Protein AF-A0A211YRN9-F1 (afdb_monomer)

Structure (mmCIF, N/CA/C/O backbone):
data_AF-A0A211YRN9-F1
#
_entry.id   AF-A0A211YRN9-F1
#
loop_
_atom_site.group_PDB
_atom_site.id
_atom_site.type_symbol
_atom_site.label_atom_id
_atom_site.label_alt_id
_atom_site.label_comp_id
_atom_site.label_asym_id
_atom_site.label_entity_id
_atom_site.label_seq_id
_atom_site.pdbx_PDB_ins_code
_atom_site.Cartn_x
_atom_site.Cartn_y
_atom_site.Cartn_z
_atom_site.occupancy
_atom_site.B_iso_or_equiv
_atom_site.auth_seq_id
_atom_site.auth_comp_id
_atom_site.auth_asym_id
_atom_site.auth_atom_id
_atom_site.pdbx_PDB_model_num
ATOM 1 N N . MET A 1 1 ? 6.567 13.790 40.986 1.00 54.06 1 MET A N 1
ATOM 2 C CA . MET A 1 1 ? 7.040 12.386 40.931 1.00 54.06 1 MET A CA 1
ATOM 3 C C . MET A 1 1 ? 5.852 11.478 40.629 1.00 54.06 1 MET A C 1
ATOM 5 O O . MET A 1 1 ? 4.803 11.654 41.242 1.00 54.06 1 MET A O 1
ATOM 9 N N . ALA A 1 2 ? 5.992 10.581 39.652 1.00 61.59 2 ALA A N 1
ATOM 10 C CA . ALA A 1 2 ? 4.915 9.731 39.137 1.00 61.59 2 ALA A CA 1
ATOM 11 C C . ALA A 1 2 ? 4.756 8.459 39.995 1.00 61.59 2 ALA A C 1
ATOM 13 O O . ALA A 1 2 ? 5.669 7.643 40.065 1.00 61.59 2 ALA A O 1
ATOM 14 N N . SER A 1 3 ? 3.623 8.309 40.680 1.00 74.62 3 SER A N 1
ATOM 15 C CA . SER A 1 3 ? 3.210 7.118 41.433 1.00 74.62 3 SER A CA 1
ATOM 16 C C . SER A 1 3 ? 1.726 6.861 41.178 1.00 74.62 3 SER A C 1
ATOM 18 O O . SER A 1 3 ? 0.986 7.773 40.815 1.00 74.62 3 SER A O 1
ATOM 20 N N . LEU A 1 4 ? 1.227 5.647 41.409 1.00 69.88 4 LEU A N 1
ATOM 21 C CA . LEU A 1 4 ? -0.212 5.370 41.250 1.00 69.88 4 LEU A CA 1
ATOM 22 C C . LEU A 1 4 ? -1.109 6.277 42.105 1.00 69.88 4 LEU A C 1
ATOM 24 O O . LEU A 1 4 ? -2.234 6.597 41.721 1.00 69.88 4 LEU A O 1
ATOM 28 N N . ARG A 1 5 ? -0.594 6.754 43.242 1.00 77.12 5 ARG A N 1
ATOM 29 C CA . ARG A 1 5 ? -1.272 7.752 44.076 1.00 77.12 5 ARG A CA 1
ATOM 30 C C . ARG A 1 5 ? -1.329 9.129 43.418 1.00 77.12 5 ARG A C 1
ATOM 32 O O . ARG A 1 5 ? -2.336 9.810 43.600 1.00 77.12 5 ARG A O 1
ATOM 39 N N . SER A 1 6 ? -0.307 9.546 42.664 1.00 75.19 6 SER A N 1
ATOM 40 C CA . SER A 1 6 ? -0.406 10.783 41.881 1.00 75.19 6 SER A CA 1
ATOM 41 C C . SER A 1 6 ? -1.312 10.634 40.661 1.00 75.19 6 SER A C 1
ATOM 43 O O . SER A 1 6 ? -2.059 11.570 40.412 1.00 75.19 6 SER A O 1
ATOM 45 N N . VAL A 1 7 ? -1.394 9.461 40.010 1.00 69.88 7 VAL A N 1
ATOM 46 C CA . VAL A 1 7 ? -2.429 9.201 38.978 1.00 69.88 7 VAL A CA 1
ATOM 47 C C . VAL A 1 7 ? -3.822 9.384 39.563 1.00 69.88 7 VAL A C 1
ATOM 49 O O . VAL A 1 7 ? -4.633 10.127 39.025 1.00 69.88 7 VAL A O 1
ATOM 52 N N . ALA A 1 8 ? -4.098 8.706 40.679 1.00 73.12 8 ALA A N 1
ATOM 53 C CA . ALA A 1 8 ? -5.400 8.757 41.330 1.00 73.12 8 ALA A CA 1
ATOM 54 C C . ALA A 1 8 ? -5.786 10.197 41.697 1.00 73.12 8 ALA A C 1
ATOM 56 O O . ALA A 1 8 ? -6.910 10.619 41.441 1.00 73.12 8 ALA A O 1
ATOM 57 N N . ARG A 1 9 ? -4.827 10.973 42.219 1.00 80.31 9 ARG A N 1
ATOM 58 C CA . ARG A 1 9 ? -5.019 12.390 42.540 1.00 80.31 9 ARG A CA 1
ATOM 59 C C . ARG A 1 9 ? -5.279 13.244 41.300 1.00 80.31 9 ARG A C 1
ATOM 61 O O . ARG A 1 9 ? -6.199 14.048 41.330 1.00 80.31 9 ARG A O 1
ATOM 68 N N . GLU A 1 10 ? -4.492 13.076 40.239 1.00 75.56 10 GLU A N 1
ATOM 69 C CA . GLU A 1 10 ? -4.635 13.840 38.990 1.00 75.56 10 GLU A CA 1
ATOM 70 C C . GLU A 1 10 ? -5.974 13.572 38.295 1.00 75.56 10 GLU A C 1
ATOM 72 O O . GLU A 1 10 ? -6.570 14.492 37.750 1.00 75.56 10 GLU A O 1
ATOM 77 N N . LEU A 1 11 ? -6.471 12.335 38.353 1.00 66.00 11 LEU A N 1
ATOM 78 C CA . LEU A 1 11 ? -7.756 11.954 37.761 1.00 66.00 11 LEU A CA 1
ATOM 79 C C . LEU A 1 11 ? -8.963 12.230 38.676 1.00 66.00 11 LEU A C 1
ATOM 81 O O . LEU A 1 11 ? -10.093 11.963 38.278 1.00 66.00 11 LEU A O 1
ATOM 85 N N . GLY A 1 12 ? -8.751 12.682 39.917 1.00 78.44 12 GLY A N 1
ATOM 86 C CA . GLY A 1 12 ? -9.829 12.831 40.903 1.00 78.44 12 GLY A CA 1
ATOM 87 C C . GLY A 1 12 ? -10.493 11.504 41.305 1.00 78.44 12 GLY A C 1
ATOM 88 O O . GLY A 1 12 ? -11.661 11.484 41.685 1.00 78.44 12 GLY A O 1
ATOM 89 N N . LEU A 1 13 ? -9.774 10.380 41.214 1.00 75.75 13 LEU A N 1
ATOM 90 C CA . LEU A 1 13 ? -10.300 9.038 41.479 1.00 75.75 13 LEU A CA 1
ATOM 91 C C . LEU A 1 13 ? -9.778 8.464 42.805 1.00 75.75 13 LEU A C 1
ATOM 93 O O . LEU A 1 13 ? -8.631 8.708 43.186 1.00 75.75 13 LEU A O 1
ATOM 97 N N . PRO A 1 14 ? -10.558 7.607 43.495 1.00 81.50 14 PRO A N 1
ATOM 98 C CA . PRO A 1 14 ? -10.043 6.846 44.625 1.00 81.50 14 PRO A CA 1
ATOM 99 C C . PRO A 1 14 ? -8.874 5.955 44.197 1.00 81.50 14 PRO A C 1
ATOM 101 O O . PRO A 1 14 ? -8.966 5.214 43.216 1.00 81.50 14 PRO A O 1
ATOM 104 N N . TYR A 1 15 ? -7.792 5.958 44.976 1.00 79.56 15 TYR A N 1
ATOM 105 C CA . TYR A 1 15 ? -6.612 5.126 44.712 1.00 79.56 15 TYR A CA 1
ATOM 106 C C . TYR A 1 15 ? -6.958 3.634 44.558 1.00 79.56 15 TYR A C 1
ATOM 108 O O . TYR A 1 15 ? -6.440 2.967 43.667 1.00 79.56 15 TYR A O 1
ATOM 116 N N . SER A 1 16 ? -7.894 3.121 45.363 1.00 78.19 16 SER A N 1
ATOM 117 C CA . SER A 1 16 ? -8.373 1.733 45.289 1.00 78.19 16 SER A CA 1
ATOM 118 C C . SER A 1 16 ? -9.091 1.392 43.977 1.00 78.19 16 SER A C 1
ATOM 120 O O . SER A 1 16 ? -9.166 0.218 43.611 1.00 78.19 16 SER A O 1
ATOM 122 N N . ARG A 1 17 ? -9.623 2.398 43.271 1.00 71.31 17 ARG A N 1
ATOM 123 C CA . ARG A 1 17 ? -10.249 2.239 41.955 1.00 71.31 17 ARG A CA 1
ATOM 124 C C . ARG A 1 17 ? -9.183 2.112 40.873 1.00 71.31 17 ARG A C 1
ATOM 126 O O . ARG A 1 17 ? -9.228 1.157 40.113 1.00 71.31 17 ARG A O 1
ATOM 133 N N . VAL A 1 18 ? -8.190 3.003 40.875 1.00 66.94 18 VAL A N 1
ATOM 134 C CA . VAL A 1 18 ? -7.029 2.943 39.965 1.00 66.94 18 VAL A CA 1
ATOM 135 C C . VAL A 1 18 ? -6.252 1.638 40.149 1.00 66.94 18 VAL A C 1
ATOM 137 O O . VAL A 1 18 ? -5.918 0.978 39.171 1.00 66.94 18 VAL A O 1
ATOM 140 N N . TYR A 1 19 ? -6.030 1.232 41.403 1.00 72.94 19 TYR A N 1
ATOM 141 C CA . TYR A 1 19 ? -5.388 -0.033 41.761 1.00 72.94 19 TYR A CA 1
ATOM 142 C C . TYR A 1 19 ? -6.097 -1.236 41.125 1.00 72.94 19 TYR A C 1
ATOM 144 O O . TYR A 1 19 ? -5.469 -1.998 40.395 1.00 72.94 19 TYR A O 1
ATOM 152 N N . ARG A 1 20 ? -7.413 -1.369 41.353 1.00 67.00 20 ARG A N 1
ATOM 153 C CA . ARG A 1 20 ? -8.204 -2.491 40.828 1.00 67.00 20 ARG A CA 1
ATOM 154 C C . ARG A 1 20 ? -8.251 -2.511 39.303 1.00 67.00 20 ARG A C 1
ATOM 156 O O . ARG A 1 20 ? -8.121 -3.584 38.729 1.00 67.00 20 ARG A O 1
ATOM 163 N N . SER A 1 21 ? -8.360 -1.349 38.650 1.00 63.38 21 SER A N 1
ATOM 164 C CA . SER A 1 21 ? -8.332 -1.269 37.182 1.00 63.38 21 SER A CA 1
ATOM 165 C C . SER A 1 21 ? -7.040 -1.847 36.599 1.00 63.38 21 SER A C 1
ATOM 167 O O . SER A 1 21 ? -7.067 -2.563 35.605 1.00 63.38 21 SER A O 1
ATOM 169 N N . ILE A 1 22 ? -5.897 -1.543 37.218 1.00 59.97 22 ILE A N 1
ATOM 170 C CA . ILE A 1 22 ? -4.581 -1.998 36.751 1.00 59.97 22 ILE A CA 1
ATOM 171 C C . ILE A 1 22 ? -4.378 -3.484 37.043 1.00 59.97 22 ILE A C 1
ATOM 173 O O . ILE A 1 22 ? -3.870 -4.208 36.190 1.00 59.97 22 ILE A O 1
ATOM 177 N N . GLU A 1 23 ? -4.785 -3.939 38.228 1.00 62.47 23 GLU A N 1
ATOM 178 C CA . GLU A 1 23 ? -4.752 -5.353 38.611 1.00 62.47 23 GLU A CA 1
ATOM 179 C C . GLU A 1 23 ? -5.568 -6.213 37.637 1.00 62.47 23 GLU A C 1
ATOM 181 O O . GLU A 1 23 ? -5.056 -7.206 37.123 1.00 62.47 23 GLU A O 1
ATOM 186 N N . GLN A 1 24 ? -6.797 -5.792 37.325 1.00 56.34 24 GLN A N 1
ATOM 187 C CA . GLN A 1 24 ? -7.704 -6.519 36.436 1.00 56.34 24 GLN A CA 1
ATOM 188 C C . GLN A 1 24 ? -7.232 -6.529 34.978 1.00 56.34 24 GLN A C 1
ATOM 190 O O . GLN A 1 24 ? -7.300 -7.569 34.331 1.00 56.34 24 GLN A O 1
ATOM 195 N N . LEU A 1 25 ? -6.739 -5.401 34.456 1.00 51.44 25 LEU A N 1
ATOM 196 C CA . LEU A 1 25 ? -6.411 -5.279 33.029 1.00 51.44 25 LEU A CA 1
ATOM 197 C C . LEU A 1 25 ? -4.991 -5.721 32.674 1.00 51.44 25 LEU A C 1
ATOM 199 O O . LEU A 1 25 ? -4.771 -6.231 31.580 1.00 51.44 25 LEU A O 1
ATOM 203 N N . LEU A 1 26 ? -4.019 -5.530 33.570 1.00 49.00 26 LEU A N 1
ATOM 204 C CA . LEU A 1 26 ? -2.627 -5.924 33.321 1.00 49.00 26 LEU A CA 1
ATOM 205 C C . LEU A 1 26 ? -2.255 -7.250 33.997 1.00 49.00 26 LEU A C 1
ATOM 207 O O . LEU A 1 26 ? -1.116 -7.696 33.865 1.00 49.00 26 LEU A O 1
ATOM 211 N N . GLY A 1 27 ? -3.169 -7.860 34.764 1.00 49.91 27 GLY A N 1
ATOM 212 C CA . GLY A 1 27 ? -2.870 -9.041 35.581 1.00 49.91 27 GLY A CA 1
ATOM 213 C C . GLY A 1 27 ? -1.758 -8.780 36.605 1.00 49.91 27 GLY A C 1
ATOM 214 O O . GLY A 1 27 ? -1.008 -9.687 36.981 1.00 49.91 27 GLY A O 1
ATOM 215 N N . ALA A 1 28 ? -1.578 -7.518 37.005 1.00 56.91 28 ALA A N 1
ATOM 216 C CA . ALA A 1 28 ? -0.467 -7.100 37.842 1.00 56.91 28 ALA A CA 1
ATOM 217 C C . ALA A 1 28 ? -0.659 -7.626 39.270 1.00 56.91 28 ALA A C 1
ATOM 219 O O . ALA A 1 28 ? -1.560 -7.205 39.984 1.00 56.91 28 ALA A O 1
ATOM 220 N N . ARG A 1 29 ? 0.219 -8.535 39.707 1.00 64.38 29 ARG A N 1
ATOM 221 C CA . ARG A 1 29 ? 0.206 -9.066 41.079 1.00 64.38 29 ARG A CA 1
ATOM 222 C C . ARG A 1 29 ? 0.456 -7.951 42.112 1.00 64.38 29 ARG A C 1
ATOM 224 O O . ARG A 1 29 ? 1.194 -7.010 41.802 1.00 64.38 29 ARG A O 1
ATOM 231 N N . PRO A 1 30 ? -0.020 -8.087 43.367 1.00 68.81 30 PRO A N 1
ATOM 232 C CA . PRO A 1 30 ? 0.148 -7.070 44.411 1.00 68.81 30 PRO A CA 1
ATOM 233 C C . PRO A 1 30 ? 1.587 -6.563 44.599 1.00 68.81 30 PRO A C 1
ATOM 235 O O . PRO A 1 30 ? 1.787 -5.374 44.833 1.00 68.81 30 PRO A O 1
ATOM 238 N N . GLY A 1 31 ? 2.597 -7.425 44.419 1.00 59.72 31 GLY A N 1
ATOM 239 C CA . GLY A 1 31 ? 4.014 -7.040 44.475 1.00 59.72 31 GLY A CA 1
ATOM 240 C C . GLY A 1 31 ? 4.465 -6.106 43.340 1.00 59.72 31 GLY A C 1
ATOM 241 O O . GLY A 1 31 ? 5.236 -5.179 43.579 1.00 59.72 31 GLY A O 1
ATOM 242 N N . HIS A 1 32 ? 3.936 -6.278 42.124 1.00 57.25 32 HIS A N 1
ATOM 243 C CA . HIS A 1 32 ? 4.199 -5.369 41.001 1.00 57.25 32 HIS A CA 1
ATOM 244 C C . HIS A 1 32 ? 3.549 -4.004 41.237 1.00 57.25 32 HIS A C 1
ATOM 246 O O . HIS A 1 32 ? 4.149 -2.967 40.961 1.00 57.25 32 HIS A O 1
ATOM 252 N N . ILE A 1 33 ? 2.347 -3.993 41.816 1.00 61.34 33 ILE A N 1
ATOM 253 C CA . ILE A 1 33 ? 1.639 -2.753 42.137 1.00 61.34 33 ILE A CA 1
ATOM 254 C C . ILE A 1 33 ? 2.289 -2.031 43.332 1.00 61.34 33 ILE A C 1
ATOM 256 O O . ILE A 1 33 ? 2.354 -0.801 43.362 1.00 61.34 33 ILE A O 1
ATOM 260 N N . ALA A 1 34 ? 2.834 -2.768 44.303 1.00 66.12 34 ALA A N 1
ATOM 261 C CA . ALA A 1 34 ? 3.635 -2.196 45.384 1.00 66.12 34 ALA A CA 1
ATOM 262 C C . ALA A 1 34 ? 4.880 -1.482 44.830 1.00 66.12 34 ALA A C 1
ATOM 264 O O . ALA A 1 34 ? 5.114 -0.325 45.175 1.00 66.12 34 ALA A O 1
ATOM 265 N N . ALA A 1 35 ? 5.600 -2.098 43.885 1.00 61.34 35 ALA A N 1
ATOM 266 C CA . ALA A 1 35 ? 6.724 -1.458 43.195 1.00 61.34 35 ALA A CA 1
ATOM 267 C C . ALA A 1 35 ? 6.304 -0.168 42.459 1.00 61.34 35 ALA A C 1
ATOM 269 O O . ALA A 1 35 ? 7.005 0.840 42.527 1.00 61.34 35 ALA A O 1
ATOM 270 N N . MET A 1 36 ? 5.111 -0.150 41.854 1.00 60.59 36 MET A N 1
ATOM 271 C CA . MET A 1 36 ? 4.520 1.018 41.182 1.00 60.59 36 MET A CA 1
ATOM 272 C C . MET A 1 36 ? 4.113 2.179 42.119 1.00 60.59 36 MET A C 1
ATOM 274 O O . MET A 1 36 ? 3.783 3.277 41.661 1.00 60.59 36 MET A O 1
ATOM 278 N N . ASN A 1 37 ? 4.128 1.975 43.439 1.00 64.81 37 ASN A N 1
ATOM 279 C CA . ASN A 1 37 ? 3.916 3.050 44.415 1.00 64.81 37 ASN A CA 1
ATOM 280 C C . ASN A 1 37 ? 5.203 3.774 44.812 1.00 64.81 37 ASN A C 1
ATOM 282 O O . ASN A 1 37 ? 5.127 4.859 45.394 1.00 64.81 37 ASN A O 1
ATOM 286 N N . HIS A 1 38 ? 6.365 3.207 44.491 1.00 60.97 38 HIS A N 1
ATOM 287 C CA . HIS A 1 38 ? 7.653 3.807 44.797 1.00 60.97 38 HIS A CA 1
ATOM 288 C C . HIS A 1 38 ? 8.156 4.614 43.601 1.00 60.97 38 HIS A C 1
ATOM 290 O O . HIS A 1 38 ? 8.290 4.107 42.490 1.00 60.97 38 HIS A O 1
ATOM 296 N N . SER A 1 39 ? 8.494 5.879 43.846 1.00 51.75 39 SER A N 1
ATOM 297 C CA . SER A 1 39 ? 8.969 6.844 42.845 1.00 51.75 39 SER A CA 1
ATOM 298 C C . SER A 1 39 ? 10.330 6.517 42.215 1.00 51.75 39 SER A C 1
ATOM 300 O O . SER A 1 39 ? 10.825 7.336 41.452 1.00 51.75 39 SER A O 1
ATOM 302 N N . TYR A 1 40 ? 10.934 5.377 42.563 1.00 49.94 40 TYR A N 1
ATOM 303 C CA . TYR A 1 40 ? 12.235 4.901 42.074 1.00 49.94 40 TYR A CA 1
ATOM 304 C C . TYR A 1 40 ? 12.120 3.647 41.187 1.00 49.94 40 TYR A C 1
ATOM 306 O O . TYR A 1 40 ? 13.125 3.127 40.708 1.00 49.94 40 TYR A O 1
ATOM 314 N N . SER A 1 41 ? 10.905 3.127 40.980 1.00 45.56 41 SER A N 1
ATOM 315 C CA . SER A 1 41 ? 10.664 1.965 40.126 1.00 45.56 41 SER A CA 1
ATOM 316 C C . SER A 1 41 ? 10.778 2.354 38.646 1.00 45.56 41 SER A C 1
ATOM 318 O O . SER A 1 41 ? 9.900 3.024 38.097 1.00 45.56 41 SER A O 1
ATOM 320 N N . SER A 1 42 ? 11.832 1.868 37.980 1.00 40.34 42 SER A N 1
ATOM 321 C CA . SER A 1 42 ? 12.105 2.014 36.534 1.00 40.34 42 SER A CA 1
ATOM 322 C C . SER A 1 42 ? 10.927 1.652 35.625 1.00 40.34 42 SER A C 1
ATOM 324 O O . SER A 1 42 ? 10.847 2.155 34.508 1.00 40.34 42 SER A O 1
ATOM 326 N N . VAL A 1 43 ? 9.969 0.862 36.122 1.00 40.28 43 VAL A N 1
ATOM 327 C CA . VAL A 1 43 ? 8.737 0.473 35.419 1.00 40.28 43 VAL A CA 1
ATOM 328 C C . VAL A 1 43 ? 7.839 1.676 35.078 1.00 40.28 43 VAL A C 1
ATOM 330 O O . VAL A 1 43 ? 7.134 1.632 34.078 1.00 40.28 43 VAL A O 1
ATOM 333 N N . ILE A 1 44 ? 7.871 2.767 35.857 1.00 40.22 44 ILE A N 1
ATOM 334 C CA . ILE A 1 44 ? 7.009 3.957 35.651 1.00 40.22 44 ILE A CA 1
ATOM 335 C C . ILE A 1 44 ? 7.755 5.109 34.957 1.00 40.22 44 ILE A C 1
ATOM 337 O O . ILE A 1 44 ? 7.143 6.072 34.500 1.00 40.22 44 ILE A O 1
ATOM 341 N N . HIS A 1 45 ? 9.079 5.022 34.822 1.00 37.78 45 HIS A N 1
ATOM 342 C CA . HIS A 1 45 ? 9.900 6.147 34.363 1.00 37.78 45 HIS A CA 1
ATOM 343 C C . HIS A 1 45 ? 9.903 6.378 32.843 1.00 37.78 45 HIS A C 1
ATOM 345 O O . HIS A 1 45 ? 10.508 7.341 32.376 1.00 37.78 45 HIS A O 1
ATOM 351 N N . GLY A 1 46 ? 9.174 5.572 32.067 1.00 43.44 46 GLY A N 1
ATOM 352 C CA . GLY A 1 46 ? 8.815 5.916 30.693 1.00 43.44 46 GLY A CA 1
ATOM 353 C C . GLY A 1 46 ? 7.466 6.631 30.668 1.00 43.44 46 GLY A C 1
ATOM 354 O O . GLY A 1 46 ? 6.468 6.034 31.067 1.00 43.44 46 GLY A O 1
ATOM 355 N N . GLY A 1 47 ? 7.403 7.866 30.151 1.00 49.84 47 GLY A N 1
ATOM 356 C CA . GLY A 1 47 ? 6.150 8.636 30.020 1.00 49.84 47 GLY A CA 1
ATOM 357 C C . GLY A 1 47 ? 4.991 7.859 29.369 1.00 49.84 47 GLY A C 1
ATOM 358 O O . GLY A 1 47 ? 3.827 8.117 29.659 1.00 49.84 47 GLY A O 1
ATOM 359 N N . TYR A 1 48 ? 5.302 6.825 28.584 1.00 45.03 48 TYR A N 1
ATOM 360 C CA . TYR A 1 48 ? 4.329 5.928 27.963 1.00 45.03 48 TYR A CA 1
ATOM 361 C C . TYR A 1 48 ? 3.530 5.069 28.954 1.00 45.03 48 TYR A C 1
ATOM 363 O O . TYR A 1 48 ? 2.311 4.961 28.828 1.00 45.03 48 TYR A O 1
ATOM 371 N N . VAL A 1 49 ? 4.183 4.488 29.970 1.00 50.66 49 VAL A N 1
ATOM 372 C CA . VAL A 1 49 ? 3.512 3.651 30.988 1.00 50.66 49 VAL A CA 1
ATOM 373 C C . VAL A 1 49 ? 2.557 4.504 31.824 1.00 50.66 49 VAL A C 1
ATOM 375 O O . VAL A 1 49 ? 1.460 4.070 32.170 1.00 50.66 49 VAL A O 1
ATOM 378 N N . TRP A 1 50 ? 2.942 5.755 32.076 1.00 60.00 50 TRP A N 1
ATOM 379 C CA . TRP A 1 50 ? 2.138 6.732 32.800 1.00 60.00 50 TRP A CA 1
ATOM 380 C C . TRP A 1 50 ? 0.822 7.074 32.088 1.00 60.00 50 TRP A C 1
ATOM 382 O O . TRP A 1 50 ? -0.244 7.036 32.705 1.00 60.00 50 TRP A O 1
ATOM 392 N N . ALA A 1 51 ? 0.876 7.350 30.784 1.00 55.28 51 ALA A N 1
ATOM 393 C CA . ALA A 1 51 ? -0.311 7.631 29.979 1.00 55.28 51 ALA A CA 1
ATOM 394 C C . ALA A 1 51 ? -1.244 6.417 29.847 1.00 55.28 51 ALA A C 1
ATOM 396 O O . ALA A 1 51 ? -2.464 6.565 29.917 1.00 55.28 51 ALA A O 1
ATOM 397 N N . ILE A 1 52 ? -0.678 5.210 29.726 1.00 54.75 52 ILE A N 1
ATOM 398 C CA . ILE A 1 52 ? -1.449 3.958 29.677 1.00 54.75 52 ILE A CA 1
ATOM 399 C C . ILE A 1 52 ? -2.237 3.751 30.968 1.00 54.75 52 ILE A C 1
ATOM 401 O O . ILE A 1 52 ? -3.443 3.509 30.930 1.00 54.75 52 ILE A O 1
ATOM 405 N N . ILE A 1 53 ? -1.579 3.919 32.115 1.00 61.91 53 ILE A N 1
ATOM 406 C CA . ILE A 1 53 ? -2.221 3.792 33.424 1.00 61.91 53 ILE A CA 1
ATOM 407 C C . ILE A 1 53 ? -3.351 4.822 33.594 1.00 61.91 53 ILE A C 1
ATOM 409 O O . ILE A 1 53 ? -4.431 4.476 34.080 1.00 61.91 53 ILE A O 1
ATOM 413 N N . LYS A 1 54 ? -3.132 6.075 33.174 1.00 63.28 54 LYS A N 1
ATOM 414 C CA . LYS A 1 54 ? -4.158 7.125 33.233 1.00 63.28 54 LYS A CA 1
ATOM 415 C C . LYS A 1 54 ? -5.386 6.791 32.394 1.00 63.28 54 LYS A C 1
ATOM 417 O O . LYS A 1 54 ? -6.504 6.913 32.888 1.00 63.28 54 LYS A O 1
ATOM 422 N N . ALA A 1 55 ? -5.186 6.342 31.158 1.00 58.50 55 ALA A N 1
ATOM 423 C CA . ALA A 1 55 ? -6.291 5.992 30.274 1.00 58.50 55 ALA A CA 1
ATOM 424 C C . ALA A 1 55 ? -7.085 4.787 30.783 1.00 58.50 55 ALA A C 1
ATOM 426 O O . ALA A 1 55 ? -8.311 4.837 30.802 1.00 58.50 55 ALA A O 1
ATOM 427 N N . ILE A 1 56 ? -6.405 3.751 31.284 1.00 60.19 56 ILE A N 1
ATOM 428 C CA . ILE A 1 56 ? -7.054 2.600 31.927 1.00 60.19 56 ILE A CA 1
ATOM 429 C C . ILE A 1 56 ? -7.947 3.053 33.093 1.00 60.19 56 ILE A C 1
ATOM 431 O O . ILE A 1 56 ? -9.104 2.642 33.207 1.00 60.19 56 ILE A O 1
ATOM 435 N N . ALA A 1 57 ? -7.430 3.929 33.955 1.00 63.06 57 ALA A N 1
ATOM 436 C CA . ALA A 1 57 ? -8.174 4.435 35.101 1.00 63.06 57 ALA A CA 1
ATOM 437 C C . ALA A 1 57 ? -9.373 5.314 34.697 1.00 63.06 57 ALA A C 1
ATOM 439 O O . ALA A 1 57 ? -10.441 5.180 35.295 1.00 63.06 57 ALA A O 1
ATOM 440 N N . ALA A 1 58 ? -9.218 6.171 33.684 1.00 62.28 58 ALA A N 1
ATOM 441 C CA . ALA A 1 58 ? -10.285 7.031 33.167 1.00 62.28 58 ALA A CA 1
ATOM 442 C C . ALA A 1 58 ? -11.402 6.243 32.457 1.00 62.28 58 ALA A C 1
ATOM 444 O O . ALA A 1 58 ? -12.577 6.556 32.624 1.00 62.28 58 ALA A O 1
ATOM 445 N N . LEU A 1 59 ? -11.064 5.192 31.708 1.00 56.59 59 LEU A N 1
ATOM 446 C CA . LEU A 1 59 ? -12.052 4.350 31.024 1.00 56.59 59 LEU A CA 1
ATOM 447 C C . LEU A 1 59 ? -12.881 3.538 32.021 1.00 56.59 59 LEU A C 1
ATOM 449 O O . LEU A 1 59 ? -14.111 3.612 32.025 1.00 56.59 59 LEU A O 1
ATOM 453 N N . HIS A 1 60 ? -12.217 2.862 32.959 1.00 58.16 60 HIS A N 1
ATOM 454 C CA . HIS A 1 60 ? -12.911 2.096 33.992 1.00 58.16 60 HIS A CA 1
ATOM 455 C C . HIS A 1 60 ? -13.733 2.997 34.933 1.00 58.16 60 HIS A C 1
ATOM 457 O O . HIS A 1 60 ? -14.748 2.571 35.491 1.00 58.16 60 HIS A O 1
ATOM 463 N N . SER A 1 61 ? -13.352 4.273 35.106 1.00 60.78 61 SER A N 1
ATOM 464 C CA . SER A 1 61 ? -14.141 5.202 35.922 1.00 60.78 61 SER A CA 1
ATOM 465 C C . SER A 1 61 ? -15.528 5.498 35.334 1.00 60.78 61 SER A C 1
ATOM 467 O O . SER A 1 61 ? -16.471 5.771 36.084 1.00 60.78 61 SER A O 1
ATOM 469 N N . ARG A 1 62 ? -15.658 5.353 34.013 1.00 59.88 62 ARG A N 1
ATOM 470 C CA . ARG A 1 62 ? -16.887 5.530 33.235 1.00 59.88 62 ARG A CA 1
ATOM 471 C C . ARG A 1 62 ? -17.543 4.205 32.829 1.00 59.88 62 ARG A C 1
ATOM 473 O O . ARG A 1 62 ? -18.436 4.211 31.993 1.00 59.88 62 ARG A O 1
ATOM 480 N N . ASN A 1 63 ? -17.125 3.090 33.439 1.00 57.81 63 ASN A N 1
ATOM 481 C CA . ASN A 1 63 ? -17.606 1.741 33.124 1.00 57.81 63 ASN A CA 1
ATOM 482 C C . ASN A 1 63 ? -17.392 1.354 31.644 1.00 57.81 63 ASN A C 1
ATOM 484 O O . ASN A 1 63 ? -18.193 0.627 31.063 1.00 57.81 63 ASN A O 1
ATOM 488 N N . LEU A 1 64 ? -16.324 1.880 31.034 1.00 43.22 64 LEU A N 1
ATOM 489 C CA . LEU A 1 64 ? -15.905 1.564 29.673 1.00 43.22 64 LEU A CA 1
ATOM 490 C C . LEU A 1 64 ? -14.795 0.508 29.742 1.00 43.22 64 LEU A C 1
ATOM 492 O O . LEU A 1 64 ? -13.777 0.716 30.408 1.00 43.22 64 LEU A O 1
ATOM 496 N N . GLU A 1 65 ? -14.998 -0.631 29.083 1.00 37.22 65 GLU A N 1
ATOM 497 C CA . GLU A 1 65 ? -14.023 -1.724 29.057 1.00 37.22 65 GLU A CA 1
ATOM 498 C C . GLU A 1 65 ? -12.837 -1.387 28.138 1.00 37.22 65 GLU A C 1
ATOM 500 O O . GLU A 1 65 ? -12.999 -0.876 27.029 1.00 37.22 65 GLU A O 1
ATOM 505 N N . TYR A 1 66 ? -11.619 -1.670 28.613 1.00 35.44 66 TYR A N 1
ATOM 506 C CA . TYR A 1 66 ? -10.388 -1.500 27.844 1.00 35.44 66 TYR A CA 1
ATOM 507 C C . TYR A 1 66 ? -10.079 -2.788 27.086 1.00 35.44 66 TYR A C 1
ATOM 509 O O . TYR A 1 66 ? -9.324 -3.639 27.553 1.00 35.44 66 TYR A O 1
ATOM 517 N N . TYR A 1 67 ? -10.646 -2.920 25.894 1.00 31.97 67 TYR A N 1
ATOM 518 C CA . TYR A 1 67 ? -10.069 -3.788 24.877 1.00 31.97 67 TYR A CA 1
ATOM 519 C C . TYR A 1 67 ? -8.976 -2.985 24.187 1.00 31.97 67 TYR A C 1
ATOM 521 O O . TYR A 1 67 ? -9.138 -1.793 23.932 1.00 31.97 67 TYR A O 1
ATOM 529 N N . THR A 1 68 ? -7.829 -3.597 23.922 1.00 27.48 68 THR A N 1
ATOM 530 C CA . THR A 1 68 ? -6.772 -2.999 23.107 1.00 27.48 68 THR A CA 1
ATOM 531 C C . THR A 1 68 ? -7.298 -2.754 21.697 1.00 27.48 68 THR A C 1
ATOM 533 O O . THR A 1 68 ? -7.055 -3.566 20.820 1.00 27.48 68 THR A O 1
ATOM 536 N N . LEU A 1 69 ? -8.029 -1.653 21.498 1.00 29.22 69 LEU A N 1
ATOM 537 C CA . LEU A 1 69 ? -8.448 -1.039 20.240 1.00 29.22 69 LEU A CA 1
ATOM 538 C C . LEU A 1 69 ? -9.083 0.343 20.555 1.00 29.22 69 LEU A C 1
ATOM 540 O O . LEU A 1 69 ? -9.924 0.445 21.443 1.00 29.22 69 LEU A O 1
ATOM 544 N N . PRO A 1 70 ? -8.651 1.433 19.894 1.00 29.44 70 PRO A N 1
ATOM 545 C CA . PRO A 1 70 ? -9.007 2.810 20.254 1.00 29.44 70 PRO A CA 1
ATOM 546 C C . PRO A 1 70 ? -10.504 3.141 20.032 1.00 29.44 70 PRO A C 1
ATOM 548 O O . PRO A 1 70 ? -11.003 2.900 18.932 1.00 29.44 70 PRO A O 1
ATOM 551 N N . PRO A 1 71 ? -11.207 3.769 21.004 1.00 28.58 71 PRO A N 1
ATOM 552 C CA . PRO A 1 71 ? -12.622 4.140 20.895 1.00 28.58 71 PRO A CA 1
ATOM 553 C C . PRO A 1 71 ? -12.863 5.576 20.382 1.00 28.58 71 PRO A C 1
ATOM 555 O O . PRO A 1 71 ? -13.448 6.381 21.089 1.00 28.58 71 PRO A O 1
ATOM 558 N N . VAL A 1 72 ? -12.419 5.927 19.166 1.00 31.23 72 VAL A N 1
ATOM 559 C CA . VAL A 1 72 ? -12.854 7.120 18.374 1.00 31.23 72 VAL A CA 1
ATOM 560 C C . VAL A 1 72 ? -12.580 6.775 16.886 1.00 31.23 72 VAL A C 1
ATOM 562 O O . VAL A 1 72 ? -11.655 5.998 16.654 1.00 31.23 72 VAL A O 1
ATOM 565 N N . PRO A 1 73 ? -13.358 7.201 15.861 1.00 34.97 73 PRO A N 1
ATOM 566 C CA . PRO A 1 73 ? -13.584 6.383 14.670 1.00 34.97 73 PRO A CA 1
ATOM 567 C C . PRO A 1 73 ? -12.357 6.320 13.768 1.00 34.97 73 PRO A C 1
ATOM 569 O O . PRO A 1 73 ? -11.868 7.340 13.284 1.00 34.97 73 PRO A O 1
ATOM 572 N N . LEU A 1 74 ? -11.878 5.096 13.535 1.00 39.50 74 LEU A N 1
ATOM 573 C CA . LEU A 1 74 ? -10.836 4.754 12.570 1.00 39.50 74 LEU A CA 1
ATOM 574 C C . LEU A 1 74 ? -11.302 5.162 11.167 1.00 39.50 74 LEU A C 1
ATOM 576 O O . LEU A 1 74 ? -11.987 4.430 10.465 1.00 39.50 74 LEU A O 1
ATOM 580 N N . TRP A 1 75 ? -11.023 6.416 10.838 1.00 44.72 75 TRP A N 1
ATOM 581 C CA . TRP A 1 75 ? -10.119 6.815 9.779 1.00 44.72 75 TRP A CA 1
ATOM 582 C C . TRP A 1 75 ? -10.164 6.004 8.484 1.00 44.72 75 TRP A C 1
ATOM 584 O O . TRP A 1 75 ? -9.984 4.788 8.505 1.00 44.72 75 TRP A O 1
ATOM 594 N N . PRO A 1 76 ? -10.369 6.664 7.331 1.00 57.22 76 PRO A N 1
ATOM 595 C CA . PRO A 1 76 ? -11.109 6.036 6.260 1.00 57.22 76 PRO A CA 1
ATOM 596 C C . PRO A 1 76 ? -10.379 4.833 5.669 1.00 57.22 76 PRO A C 1
ATOM 598 O O . PRO A 1 76 ? -11.067 3.953 5.186 1.00 57.22 76 PRO A O 1
ATOM 601 N N . TRP A 1 77 ? -9.045 4.741 5.688 1.00 61.50 77 TRP A N 1
ATOM 602 C CA . TRP A 1 77 ? -8.316 3.706 4.944 1.00 61.50 77 TRP A CA 1
ATOM 603 C C . TRP A 1 77 ? -7.446 2.822 5.846 1.00 61.50 77 TRP A C 1
ATOM 605 O O . TRP A 1 77 ? -6.566 3.316 6.552 1.00 61.50 77 TRP A O 1
ATOM 615 N N . LEU A 1 78 ? -7.659 1.507 5.790 1.00 69.12 78 LEU A N 1
ATOM 616 C CA . LEU A 1 78 ? -6.830 0.504 6.464 1.00 69.12 78 LEU A CA 1
ATOM 617 C C . LEU A 1 78 ? -5.883 -0.162 5.463 1.00 69.12 78 LEU A C 1
ATOM 619 O O . LEU A 1 78 ? -6.258 -0.387 4.321 1.00 69.12 78 LEU A O 1
ATOM 623 N N . LEU A 1 79 ? -4.679 -0.525 5.900 1.00 73.88 79 LEU A N 1
ATOM 624 C CA . LEU A 1 79 ? -3.818 -1.465 5.180 1.00 73.88 79 LEU A CA 1
ATOM 625 C C . LEU A 1 79 ? -3.850 -2.797 5.926 1.00 73.88 79 LEU A C 1
ATOM 627 O O . LEU A 1 79 ? -3.631 -2.814 7.138 1.00 73.88 79 LEU A O 1
ATOM 631 N N . THR A 1 80 ? -4.063 -3.899 5.224 1.00 78.50 80 THR A N 1
ATOM 632 C CA . THR A 1 80 ? -3.929 -5.246 5.782 1.00 78.50 80 THR A CA 1
ATOM 633 C C . THR A 1 80 ? -2.982 -6.069 4.929 1.00 78.50 80 THR A C 1
ATOM 635 O O . THR A 1 80 ? -2.968 -5.926 3.715 1.00 78.50 80 THR A O 1
ATOM 638 N N . HIS A 1 81 ? -2.203 -6.940 5.555 1.00 83.81 81 HIS A N 1
ATOM 639 C CA . HIS A 1 81 ? -1.365 -7.904 4.848 1.00 83.81 81 HIS A CA 1
ATOM 640 C C . HIS A 1 81 ? -2.187 -9.152 4.494 1.00 83.81 81 HIS A C 1
ATOM 642 O O . HIS A 1 81 ? -3.070 -9.520 5.276 1.00 83.81 81 HIS A O 1
ATOM 648 N N . ILE A 1 82 ? -1.879 -9.849 3.393 1.00 86.00 82 ILE A N 1
ATOM 649 C CA . ILE A 1 82 ? -2.595 -11.084 2.997 1.00 86.00 82 ILE A CA 1
ATOM 650 C C . ILE A 1 82 ? -2.591 -12.167 4.087 1.00 86.00 82 ILE A C 1
ATOM 652 O O . ILE A 1 82 ? -3.592 -12.837 4.299 1.00 86.00 82 ILE A O 1
ATOM 656 N N . ARG A 1 83 ? -1.521 -12.259 4.888 1.00 82.62 83 ARG A N 1
ATOM 657 C CA . ARG A 1 83 ? -1.430 -13.188 6.039 1.00 82.62 83 ARG A CA 1
ATOM 658 C C . ARG A 1 83 ? -2.137 -12.704 7.317 1.00 82.62 83 ARG A C 1
ATOM 660 O O . ARG A 1 83 ? -2.079 -13.377 8.339 1.00 82.62 83 ARG A O 1
ATOM 667 N N . ALA A 1 84 ? -2.738 -11.514 7.310 1.00 80.75 84 ALA A N 1
ATOM 668 C CA . ALA A 1 84 ? -3.270 -10.856 8.507 1.00 80.75 84 ALA A CA 1
ATOM 669 C C . ALA A 1 84 ? -4.776 -10.553 8.425 1.00 80.75 84 ALA A C 1
ATOM 671 O O . ALA A 1 84 ? -5.288 -9.761 9.220 1.00 80.75 84 ALA A O 1
ATOM 672 N N . VAL A 1 85 ? -5.505 -11.180 7.497 1.00 82.56 85 VAL A N 1
ATOM 673 C CA . VAL A 1 85 ? -6.941 -10.919 7.301 1.00 82.56 85 VAL A CA 1
ATOM 674 C C . VAL A 1 85 ? -7.775 -11.291 8.539 1.00 82.56 85 VAL A C 1
ATOM 676 O O . VAL A 1 85 ? -8.716 -10.574 8.869 1.00 8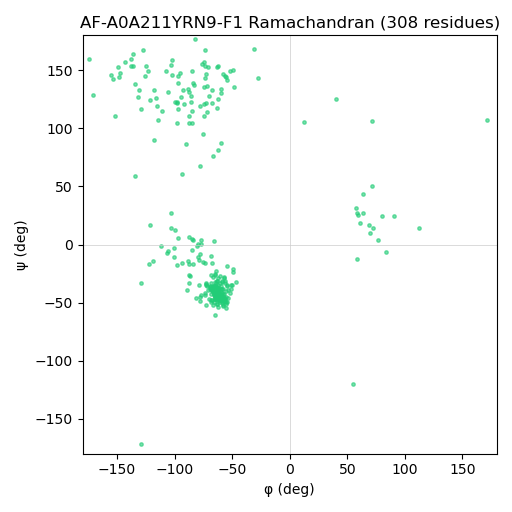2.56 85 VAL A O 1
ATOM 679 N N . ASP A 1 86 ? -7.376 -12.306 9.315 1.00 78.12 86 ASP A N 1
ATOM 680 C CA . ASP A 1 86 ? -7.999 -12.613 10.618 1.00 78.12 86 ASP A CA 1
ATOM 681 C C . ASP A 1 86 ? -7.903 -11.450 11.612 1.00 78.12 86 ASP A C 1
ATOM 683 O O . ASP A 1 86 ? -8.833 -11.168 12.370 1.00 78.12 86 ASP A O 1
ATOM 687 N N . ALA A 1 87 ? -6.749 -10.779 11.643 1.00 73.00 87 ALA A N 1
ATOM 688 C CA . ALA A 1 87 ? -6.538 -9.643 12.527 1.00 73.00 87 ALA A CA 1
ATOM 689 C C . ALA A 1 87 ? -7.378 -8.441 12.079 1.00 73.00 87 ALA A C 1
ATOM 691 O O . ALA A 1 87 ? -7.919 -7.734 12.930 1.00 73.00 87 ALA A O 1
ATOM 692 N N . LEU A 1 88 ? -7.534 -8.247 10.763 1.00 77.75 88 LEU A N 1
ATOM 693 C CA . LEU A 1 88 ? -8.465 -7.266 10.211 1.00 77.75 88 LEU A CA 1
ATOM 694 C C . LEU A 1 88 ? -9.908 -7.569 10.633 1.00 77.75 88 LEU A C 1
ATOM 696 O O . LEU A 1 88 ? -10.596 -6.658 11.072 1.00 77.75 88 LEU A O 1
ATOM 700 N N . GLU A 1 89 ? -10.374 -8.814 10.538 1.00 81.44 89 GLU A N 1
ATOM 701 C CA . GLU A 1 89 ? -11.745 -9.177 10.927 1.00 81.44 89 GLU A CA 1
ATOM 702 C C . GLU A 1 89 ? -12.023 -8.875 12.406 1.00 81.44 89 GLU A C 1
ATOM 704 O O . GLU A 1 89 ? -13.036 -8.250 12.727 1.00 81.44 89 GLU A O 1
ATOM 709 N N . ARG A 1 90 ? -11.084 -9.216 13.301 1.00 72.88 90 ARG A N 1
ATOM 710 C CA . ARG A 1 90 ? -11.178 -8.852 14.726 1.00 72.88 90 ARG A CA 1
ATOM 711 C C . ARG A 1 90 ? -11.224 -7.337 14.932 1.00 72.88 90 ARG A C 1
ATOM 713 O O . ARG A 1 90 ? -12.072 -6.852 15.673 1.00 72.88 90 ARG A O 1
ATOM 720 N N . LEU A 1 91 ? -10.366 -6.588 14.236 1.00 70.62 91 LEU A N 1
ATOM 721 C CA . LEU A 1 91 ? -10.369 -5.121 14.255 1.00 70.62 91 LEU A CA 1
ATOM 722 C C . LEU A 1 91 ? -11.723 -4.557 13.794 1.00 70.62 91 LEU A C 1
ATOM 724 O O . LEU A 1 91 ? -12.287 -3.697 14.462 1.00 70.62 91 LEU A O 1
ATOM 728 N N . LEU A 1 92 ? -12.257 -5.040 12.672 1.00 72.50 92 LEU A N 1
ATOM 729 C CA . LEU A 1 92 ? -13.537 -4.592 12.118 1.00 72.50 92 LEU A CA 1
ATOM 730 C C . LEU A 1 92 ? -14.707 -4.880 13.062 1.00 72.50 92 LEU A C 1
ATOM 732 O O . LEU A 1 92 ? -15.652 -4.091 13.119 1.00 72.50 92 LEU A O 1
ATOM 736 N N . HIS A 1 93 ? -14.654 -5.995 13.792 1.00 72.88 93 HIS A N 1
ATOM 737 C CA . HIS A 1 93 ? -15.636 -6.313 14.820 1.00 72.88 93 HIS A CA 1
ATOM 738 C C . HIS A 1 93 ? -15.611 -5.274 15.943 1.00 72.88 93 H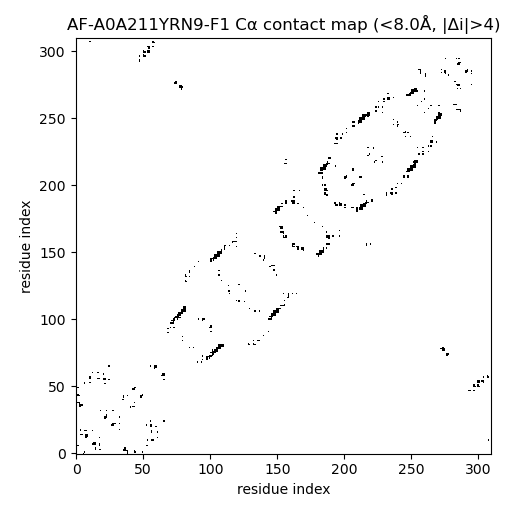IS A C 1
ATOM 740 O O . HIS A 1 93 ? -16.627 -4.623 16.178 1.00 72.88 93 HIS A O 1
ATOM 746 N N . SER A 1 94 ? -14.443 -5.015 16.534 1.00 63.56 94 SER A N 1
ATOM 747 C CA . SER A 1 94 ? -14.310 -4.002 17.589 1.00 63.56 94 SER A CA 1
ATOM 748 C C . SER A 1 94 ? -14.662 -2.596 17.099 1.00 63.56 94 SER A C 1
ATOM 750 O O . SER A 1 94 ? -15.308 -1.832 17.807 1.00 63.56 94 SER A O 1
ATOM 752 N N . MET A 1 95 ? -14.300 -2.242 15.860 1.00 65.69 95 MET A N 1
ATOM 753 C CA . MET A 1 95 ? -14.719 -0.975 15.251 1.00 65.69 95 MET A CA 1
ATOM 754 C C . MET A 1 95 ? -16.238 -0.841 15.214 1.00 65.69 95 MET A C 1
ATOM 756 O O . MET A 1 95 ? -16.768 0.212 15.559 1.00 65.69 95 MET A O 1
ATOM 760 N N . ARG A 1 96 ? -16.936 -1.906 14.814 1.00 67.75 96 ARG A N 1
ATOM 761 C CA . ARG A 1 96 ? -18.395 -1.920 14.731 1.00 67.75 96 ARG A CA 1
ATOM 762 C C . ARG A 1 96 ? -19.044 -1.759 16.104 1.00 67.75 96 ARG A C 1
ATOM 764 O O . ARG A 1 96 ? -20.015 -1.016 16.205 1.00 67.75 96 ARG A O 1
ATOM 771 N N . GLU A 1 97 ? -18.521 -2.419 17.135 1.00 61.72 97 GLU A N 1
ATOM 772 C CA . GLU A 1 97 ? -18.994 -2.263 18.523 1.00 61.72 97 GLU A CA 1
ATOM 773 C C . GLU A 1 97 ? -18.873 -0.812 19.006 1.00 61.72 97 GLU A C 1
ATOM 775 O O . GLU A 1 97 ? -19.717 -0.322 19.751 1.00 61.72 97 GLU A O 1
ATOM 780 N N . LEU A 1 98 ? -17.871 -0.094 18.499 1.00 54.34 98 LEU A N 1
ATOM 781 C CA . LEU A 1 98 ? -17.625 1.323 18.764 1.00 54.34 98 LEU A CA 1
ATOM 782 C C . LEU A 1 98 ? -18.383 2.274 17.816 1.00 54.34 98 LEU A C 1
ATOM 784 O O . LEU A 1 98 ? -18.135 3.480 17.828 1.00 54.34 98 LEU A O 1
ATOM 788 N N . GLY A 1 99 ? -19.273 1.763 16.958 1.00 58.81 99 GLY A N 1
ATOM 789 C CA . GLY A 1 99 ? -20.009 2.567 15.973 1.00 58.81 99 GLY A CA 1
ATOM 790 C C . GLY A 1 99 ? -19.139 3.138 14.843 1.00 58.81 99 GLY A C 1
ATOM 791 O O . GLY A 1 99 ? -19.555 4.063 14.145 1.00 58.81 99 GLY A O 1
ATOM 792 N N . ALA A 1 100 ? -17.933 2.605 14.647 1.00 61.69 100 ALA A N 1
ATOM 793 C CA . ALA A 1 100 ? -16.989 3.018 13.618 1.00 61.69 100 ALA A CA 1
ATOM 794 C C . ALA A 1 100 ? -16.955 2.032 12.438 1.00 61.69 100 ALA A C 1
ATOM 796 O O . ALA A 1 100 ? -17.228 0.839 12.569 1.00 61.69 100 ALA A O 1
ATOM 797 N N . ARG A 1 101 ? -16.561 2.532 11.262 1.00 66.31 101 ARG A N 1
ATOM 798 C CA . ARG A 1 101 ? -16.296 1.717 10.067 1.00 66.31 101 ARG A CA 1
ATOM 799 C C . ARG A 1 101 ? -15.198 2.355 9.214 1.00 66.31 101 ARG A C 1
ATOM 801 O O . ARG A 1 101 ? -15.176 3.585 9.122 1.00 66.31 101 ARG A O 1
ATOM 808 N N . PRO A 1 102 ? -14.328 1.564 8.561 1.00 67.81 102 PRO A N 1
ATOM 809 C CA . PRO A 1 102 ? -13.419 2.122 7.576 1.00 67.81 102 PRO A CA 1
ATOM 810 C C . PRO A 1 102 ? -14.197 2.477 6.301 1.00 67.81 102 PRO A C 1
ATOM 812 O O . PRO A 1 102 ? -15.221 1.876 5.985 1.00 67.81 102 PRO A O 1
ATOM 815 N N . SER A 1 103 ? -13.705 3.445 5.539 1.00 69.06 103 SER A N 1
ATOM 816 C CA . SER A 1 103 ? -14.204 3.756 4.192 1.00 69.06 103 SER A CA 1
ATOM 817 C C . SER A 1 103 ? -13.531 2.906 3.109 1.00 69.06 103 SER A C 1
ATOM 819 O O . SER A 1 103 ? -14.125 2.666 2.057 1.00 69.06 103 SER A O 1
ATOM 821 N N . SER A 1 104 ? -12.296 2.459 3.343 1.00 78.94 104 SER A N 1
ATOM 822 C CA . SER A 1 104 ? -11.509 1.641 2.434 1.00 78.94 104 SER A CA 1
ATOM 823 C C . SER A 1 104 ? -10.543 0.702 3.157 1.00 78.94 104 SER A C 1
ATOM 825 O O . SER A 1 104 ? -10.054 1.016 4.242 1.00 78.94 104 SER A O 1
ATOM 827 N N . VAL A 1 105 ? -10.214 -0.424 2.532 1.00 80.75 105 VAL A N 1
ATOM 828 C CA . VAL A 1 105 ? -9.146 -1.330 2.966 1.00 80.75 105 VAL A CA 1
ATOM 829 C C . VAL A 1 105 ? -8.259 -1.698 1.777 1.00 80.75 105 VAL A C 1
ATOM 831 O O . VAL A 1 105 ? -8.739 -2.163 0.750 1.00 80.75 105 VAL A O 1
ATOM 834 N N . ILE A 1 106 ? -6.953 -1.513 1.917 1.00 85.44 106 ILE A N 1
ATOM 835 C CA . ILE A 1 106 ? -5.936 -1.905 0.945 1.00 85.44 106 ILE A CA 1
ATOM 836 C C . ILE A 1 106 ? -5.323 -3.228 1.414 1.00 85.44 106 ILE A C 1
ATOM 838 O O . ILE A 1 106 ? -4.796 -3.314 2.525 1.00 85.44 106 ILE A O 1
ATOM 842 N N . LEU A 1 107 ? -5.393 -4.252 0.571 1.00 89.12 107 LEU A N 1
ATOM 843 C CA . LEU A 1 107 ? -4.749 -5.544 0.763 1.00 89.12 107 LEU A CA 1
ATOM 844 C C . LEU A 1 107 ? -3.325 -5.491 0.197 1.00 89.12 107 LEU A C 1
ATOM 846 O O . LEU A 1 107 ? -3.132 -5.501 -1.016 1.00 89.12 107 LEU A O 1
ATOM 850 N N . ASP A 1 108 ? -2.344 -5.404 1.087 1.00 88.38 108 ASP A N 1
ATOM 851 C CA . ASP A 1 108 ? -0.920 -5.518 0.789 1.00 88.38 108 ASP A CA 1
ATOM 852 C C . ASP A 1 108 ? -0.549 -6.990 0.598 1.00 88.38 108 ASP A C 1
ATOM 854 O O . ASP A 1 108 ? -0.698 -7.814 1.508 1.00 88.38 108 ASP A O 1
ATOM 858 N N . VAL A 1 109 ? -0.056 -7.305 -0.595 1.00 88.75 109 VAL A N 1
ATOM 859 C CA . VAL A 1 109 ? 0.350 -8.657 -0.986 1.00 88.75 109 VAL A CA 1
ATOM 860 C C . VAL A 1 109 ? 1.659 -9.091 -0.335 1.00 88.75 109 VAL A C 1
ATOM 862 O O . VAL A 1 109 ? 1.957 -10.282 -0.304 1.00 88.75 109 VAL A O 1
ATOM 865 N N . GLY A 1 110 ? 2.432 -8.149 0.218 1.00 83.94 110 GLY A N 1
ATOM 866 C CA . GLY A 1 110 ? 3.599 -8.487 1.017 1.00 83.94 110 GLY A CA 1
ATOM 867 C C . GLY A 1 110 ? 4.683 -9.213 0.238 1.00 83.94 110 GLY A C 1
ATOM 868 O O . GLY A 1 110 ? 5.249 -10.177 0.741 1.00 83.94 110 GLY A O 1
ATOM 869 N N . ILE A 1 111 ? 4.990 -8.763 -0.981 1.00 83.56 111 ILE A N 1
ATOM 870 C CA . ILE A 1 111 ? 5.929 -9.429 -1.901 1.00 83.56 111 ILE A CA 1
ATOM 871 C C . ILE A 1 111 ? 7.257 -9.868 -1.257 1.00 83.56 111 ILE A C 1
ATOM 873 O O . ILE A 1 111 ? 7.815 -10.899 -1.627 1.00 83.56 111 ILE A O 1
ATOM 877 N N . MET A 1 112 ? 7.753 -9.127 -0.262 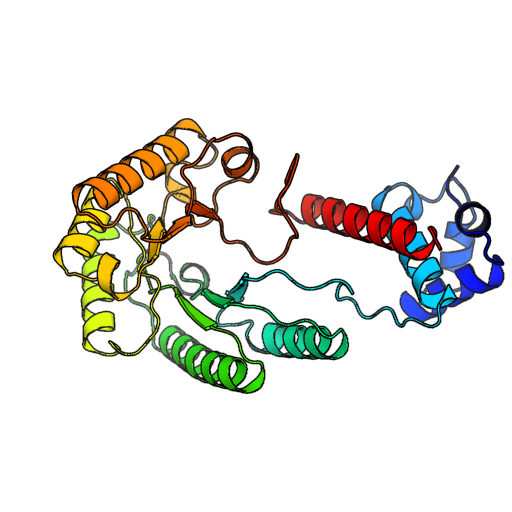1.00 80.50 112 MET A N 1
ATOM 878 C CA . MET A 1 112 ? 9.011 -9.422 0.431 1.00 80.50 112 MET A CA 1
ATOM 879 C C . MET A 1 112 ? 8.963 -10.692 1.291 1.00 80.50 112 MET A C 1
ATOM 881 O O . MET A 1 112 ? 10.005 -11.303 1.498 1.00 80.50 112 MET A O 1
ATOM 885 N N . ASP A 1 113 ? 7.787 -11.099 1.772 1.00 78.69 113 ASP A N 1
ATOM 886 C CA . ASP A 1 113 ? 7.592 -12.311 2.584 1.00 78.69 113 ASP A CA 1
ATOM 887 C C . ASP A 1 113 ? 7.640 -13.604 1.754 1.00 78.69 113 ASP A C 1
ATOM 889 O O . ASP A 1 113 ? 7.716 -14.705 2.309 1.00 78.69 113 ASP A O 1
ATOM 893 N N . TRP A 1 114 ? 7.540 -13.466 0.432 1.00 81.31 114 TRP A N 1
ATOM 894 C CA . TRP A 1 114 ? 7.447 -14.564 -0.533 1.00 81.31 114 TRP A CA 1
ATOM 895 C C . TRP A 1 114 ? 8.614 -14.582 -1.516 1.00 81.31 114 TRP A C 1
ATOM 897 O O . TRP A 1 114 ? 8.846 -15.577 -2.200 1.00 81.31 114 TRP A O 1
ATOM 907 N N . PHE A 1 115 ? 9.367 -13.488 -1.576 1.00 79.94 115 PHE A N 1
ATOM 908 C CA . PHE A 1 115 ? 10.529 -13.364 -2.429 1.00 79.94 115 PHE A CA 1
ATOM 909 C C . PHE A 1 115 ? 11.712 -14.167 -1.871 1.00 79.94 115 PHE A C 1
ATOM 911 O O . PHE A 1 115 ? 12.211 -13.912 -0.777 1.00 79.94 115 PHE A O 1
ATOM 918 N N . ASN A 1 116 ? 12.207 -15.120 -2.660 1.00 75.19 116 ASN A N 1
ATOM 919 C CA . ASN A 1 116 ? 13.317 -16.006 -2.289 1.00 75.19 116 ASN A CA 1
ATOM 920 C C . ASN A 1 116 ? 14.717 -15.406 -2.549 1.00 75.19 116 ASN A C 1
ATOM 922 O O . ASN A 1 116 ? 15.723 -16.104 -2.406 1.00 75.19 116 ASN A O 1
ATOM 926 N N . GLY A 1 117 ? 14.805 -14.141 -2.976 1.00 70.12 117 GLY A N 1
ATOM 927 C CA . GLY A 1 117 ? 16.076 -13.481 -3.283 1.00 70.12 117 GLY A CA 1
ATOM 928 C C . GLY A 1 117 ? 16.636 -13.753 -4.681 1.00 70.12 117 GLY A C 1
ATOM 929 O O . GLY A 1 117 ? 17.650 -13.155 -5.031 1.00 70.12 117 GLY A O 1
ATOM 930 N N . LYS A 1 118 ? 16.031 -14.656 -5.465 1.00 66.50 118 LYS A N 1
ATOM 931 C CA . LYS A 1 118 ? 16.642 -15.209 -6.687 1.00 66.50 118 LYS A CA 1
ATOM 932 C C . LYS A 1 118 ? 15.754 -15.150 -7.926 1.00 66.50 118 LYS A C 1
ATOM 934 O O . LYS A 1 118 ? 16.292 -15.005 -9.018 1.00 66.50 118 LYS A O 1
AT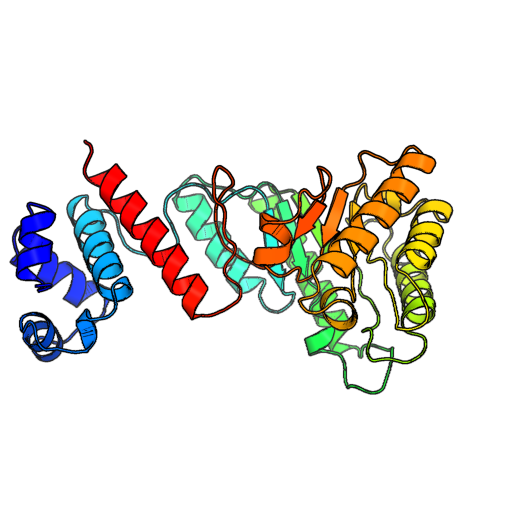OM 939 N N . THR A 1 119 ? 14.435 -15.278 -7.783 1.00 70.56 119 THR A N 1
ATOM 940 C CA . THR A 1 119 ? 13.509 -15.398 -8.922 1.00 70.56 119 THR A CA 1
ATOM 941 C C . THR A 1 119 ? 12.440 -14.315 -8.916 1.00 70.56 119 THR A C 1
ATOM 943 O O . THR A 1 119 ? 12.013 -13.849 -7.864 1.00 70.56 119 THR A O 1
ATOM 946 N N . ALA A 1 120 ? 11.988 -13.937 -10.110 1.00 74.88 120 ALA A N 1
ATOM 947 C CA . ALA A 1 120 ? 10.856 -13.030 -10.304 1.00 74.88 120 ALA A CA 1
ATOM 948 C C . ALA A 1 120 ? 9.492 -13.724 -10.142 1.00 74.88 120 ALA A C 1
ATOM 950 O O . ALA A 1 120 ? 8.459 -13.065 -10.100 1.00 74.88 120 ALA A O 1
ATOM 951 N N . GLU A 1 121 ? 9.497 -15.056 -10.077 1.00 82.69 121 GLU A N 1
ATOM 952 C CA . GLU A 1 121 ? 8.302 -15.882 -9.978 1.00 82.69 121 GLU A CA 1
ATOM 953 C C . GLU A 1 121 ? 7.956 -16.181 -8.520 1.00 82.69 121 GLU A C 1
ATOM 955 O O . GLU A 1 121 ? 8.816 -16.586 -7.729 1.00 82.69 121 GLU A O 1
ATOM 960 N N . TYR A 1 122 ? 6.678 -16.004 -8.192 1.00 89.06 122 TYR A N 1
ATOM 961 C CA . TYR A 1 122 ? 6.090 -16.442 -6.934 1.00 89.06 122 TYR A CA 1
ATOM 962 C C . TYR A 1 122 ? 5.583 -17.875 -7.066 1.00 89.06 122 TYR A C 1
ATOM 964 O O . TYR A 1 122 ? 4.897 -18.191 -8.038 1.00 89.06 122 TYR A O 1
ATOM 972 N N . GLY A 1 123 ? 5.901 -18.717 -6.082 1.00 88.75 123 GLY A N 1
ATOM 973 C CA . GLY A 1 123 ? 5.405 -20.093 -6.027 1.00 88.75 123 GLY A CA 1
ATOM 974 C C . GLY A 1 123 ? 3.929 -20.182 -5.629 1.00 88.75 123 GLY A C 1
ATOM 975 O O . GLY A 1 123 ? 3.359 -19.218 -5.119 1.00 88.75 123 GLY A O 1
ATOM 976 N N . ASP A 1 124 ? 3.341 -21.365 -5.807 1.00 91.88 124 ASP A N 1
ATOM 977 C CA . ASP A 1 124 ? 1.903 -21.627 -5.626 1.00 91.88 124 ASP A CA 1
ATOM 978 C C . ASP A 1 124 ? 1.360 -21.149 -4.275 1.00 91.88 124 ASP A C 1
ATOM 980 O O . ASP A 1 124 ? 0.337 -20.475 -4.224 1.00 91.88 124 ASP A O 1
ATOM 984 N N . GLY A 1 125 ? 2.107 -21.355 -3.185 1.00 91.88 125 GLY A N 1
ATOM 985 C CA . GLY A 1 125 ? 1.676 -20.921 -1.853 1.00 91.88 125 GLY A CA 1
ATOM 986 C C . GLY A 1 125 ? 1.455 -19.406 -1.708 1.00 91.88 125 GLY A C 1
ATOM 987 O O . GLY A 1 125 ? 0.649 -18.992 -0.877 1.00 91.88 125 GLY A O 1
ATOM 988 N N . PHE A 1 126 ? 2.138 -18.568 -2.500 1.00 93.75 126 PHE A N 1
ATOM 989 C CA . PHE A 1 126 ? 1.851 -17.128 -2.540 1.00 93.75 126 PHE A CA 1
ATOM 990 C C . PHE A 1 126 ? 0.504 -16.860 -3.203 1.00 93.75 126 PHE A C 1
ATOM 992 O O . PHE A 1 126 ? -0.288 -16.079 -2.678 1.00 93.75 126 PHE A O 1
ATOM 999 N N . TRP A 1 127 ? 0.262 -17.496 -4.350 1.00 95.12 127 TRP A N 1
ATOM 1000 C CA . TRP A 1 127 ? -0.964 -17.319 -5.119 1.00 95.12 127 TRP A CA 1
ATOM 1001 C C . TRP A 1 127 ? -2.172 -17.828 -4.339 1.00 95.12 127 TRP A C 1
ATOM 1003 O O . TRP A 1 127 ? -3.148 -17.095 -4.216 1.00 95.12 127 TRP A O 1
ATOM 1013 N N . ASP A 1 128 ? -2.066 -18.998 -3.707 1.00 95.88 128 ASP A N 1
ATOM 1014 C CA . ASP A 1 128 ? -3.104 -19.541 -2.827 1.00 95.88 128 ASP A CA 1
ATOM 1015 C C . ASP A 1 128 ? -3.445 -18.560 -1.695 1.00 95.88 128 ASP A C 1
ATOM 1017 O O . ASP A 1 128 ? -4.610 -18.216 -1.491 1.00 95.88 128 ASP A O 1
ATOM 1021 N N . ALA A 1 129 ? -2.427 -18.030 -1.006 1.00 95.50 129 ALA A N 1
ATOM 1022 C CA . ALA A 1 129 ? -2.623 -17.065 0.075 1.00 95.50 129 ALA A CA 1
ATOM 1023 C C . ALA A 1 129 ? -3.205 -15.728 -0.413 1.00 95.50 129 ALA A C 1
ATOM 1025 O O . ALA A 1 129 ? -4.006 -15.106 0.290 1.00 95.50 129 ALA A O 1
ATOM 1026 N N . LEU A 1 130 ? -2.804 -15.263 -1.600 1.00 96.44 130 LEU A N 1
ATOM 1027 C CA . LEU A 1 130 ? -3.355 -14.061 -2.217 1.00 96.44 130 LEU A CA 1
ATOM 1028 C C . LEU A 1 130 ? -4.842 -14.247 -2.517 1.00 96.44 130 LEU A C 1
ATOM 1030 O O . LEU A 1 130 ? -5.648 -13.405 -2.120 1.00 96.44 130 LEU A O 1
ATOM 1034 N N . TRP A 1 131 ? -5.209 -15.336 -3.189 1.00 97.62 131 TRP A N 1
ATOM 1035 C CA . TRP A 1 131 ? -6.588 -15.585 -3.600 1.00 97.62 131 TRP A CA 1
ATOM 1036 C C . TRP A 1 131 ? -7.507 -15.838 -2.412 1.00 97.62 131 TRP A C 1
ATOM 1038 O O . TRP A 1 131 ? -8.582 -15.238 -2.344 1.00 97.62 131 TRP A O 1
ATOM 1048 N N . GLU A 1 132 ? -7.045 -16.585 -1.407 1.00 97.69 132 GLU A N 1
ATOM 1049 C CA . GLU A 1 132 ? -7.765 -16.721 -0.141 1.00 97.69 132 GLU A CA 1
ATOM 1050 C C . GLU A 1 132 ? -8.002 -15.345 0.506 1.00 97.69 132 GLU A C 1
ATOM 1052 O O . GLU A 1 132 ? -9.128 -14.997 0.874 1.00 97.69 132 GLU A O 1
ATOM 1057 N N . ALA A 1 133 ? -6.964 -14.510 0.604 1.00 96.88 133 ALA A N 1
ATOM 1058 C CA . ALA A 1 133 ? -7.084 -13.184 1.201 1.00 96.88 133 ALA A CA 1
ATOM 1059 C C . ALA A 1 133 ? -8.019 -12.254 0.407 1.00 96.88 133 ALA A C 1
ATOM 1061 O O . ALA A 1 133 ? -8.760 -11.474 1.016 1.00 96.88 133 ALA A O 1
ATOM 1062 N N . VAL A 1 134 ? -8.019 -12.344 -0.928 1.00 98.00 134 VAL A N 1
ATOM 1063 C CA . VAL A 1 134 ? -8.918 -11.602 -1.827 1.00 98.00 134 VAL A CA 1
ATOM 1064 C C . VAL A 1 134 ? -10.378 -11.988 -1.592 1.00 98.00 134 VAL A C 1
ATOM 1066 O O . VAL A 1 134 ? -11.233 -11.109 -1.442 1.00 98.00 134 VAL A O 1
ATOM 1069 N N . ASP A 1 135 ? -10.687 -13.278 -1.497 1.00 98.06 135 ASP A N 1
ATOM 1070 C CA . ASP A 1 135 ? -12.057 -13.720 -1.234 1.00 98.06 135 ASP A CA 1
ATOM 1071 C C . ASP A 1 135 ? -12.525 -13.316 0.164 1.00 98.06 135 ASP A C 1
ATOM 1073 O O . ASP A 1 135 ? -13.647 -12.822 0.347 1.00 98.06 135 ASP A O 1
ATOM 1077 N N . ARG A 1 136 ? -11.635 -13.418 1.153 1.00 97.75 136 ARG A N 1
ATOM 1078 C CA . ARG A 1 136 ? -11.931 -12.994 2.521 1.00 97.75 136 ARG A CA 1
ATOM 1079 C C . ARG A 1 136 ? -12.161 -11.491 2.632 1.00 97.75 136 ARG A C 1
ATOM 1081 O O . ARG A 1 136 ? -13.152 -11.081 3.239 1.00 97.75 136 ARG A O 1
ATOM 1088 N N . ILE A 1 137 ? -11.312 -10.648 2.040 1.00 95.88 137 ILE A N 1
ATOM 1089 C CA . ILE A 1 137 ? -11.505 -9.190 2.102 1.00 95.88 137 ILE A CA 1
ATOM 1090 C C . ILE A 1 137 ? -12.767 -8.763 1.348 1.00 95.88 137 ILE A C 1
ATOM 1092 O O . ILE A 1 137 ? -13.487 -7.889 1.826 1.00 95.88 137 ILE A O 1
ATOM 1096 N N . ARG A 1 138 ? -13.096 -9.420 0.228 1.00 97.38 138 ARG A N 1
ATOM 1097 C CA . ARG A 1 138 ? -14.341 -9.199 -0.520 1.00 97.38 138 ARG A CA 1
ATOM 1098 C C . ARG A 1 138 ? -15.567 -9.504 0.345 1.00 97.38 138 ARG A C 1
ATOM 1100 O O . ARG A 1 138 ? -16.522 -8.724 0.347 1.00 97.38 138 ARG A O 1
ATOM 1107 N N . LEU A 1 139 ? -15.545 -10.602 1.104 1.00 97.50 139 LEU A N 1
ATOM 1108 C CA . LEU A 1 139 ? -16.614 -10.947 2.046 1.00 97.50 139 LEU A CA 1
ATOM 1109 C C . LEU A 1 139 ? -16.722 -9.921 3.183 1.00 97.50 139 LEU A C 1
ATOM 1111 O O . LEU A 1 139 ? -17.823 -9.457 3.491 1.00 97.50 139 LEU A O 1
ATOM 1115 N N . LEU A 1 140 ? -15.593 -9.534 3.780 1.00 95.62 140 LEU A N 1
ATOM 1116 C CA . LEU A 1 140 ? -15.554 -8.528 4.844 1.00 95.62 140 LEU A CA 1
ATOM 1117 C C . LEU A 1 140 ? -16.054 -7.165 4.351 1.00 95.62 140 LEU A C 1
ATOM 1119 O O . LEU A 1 140 ? -16.838 -6.524 5.047 1.00 95.62 140 LEU A O 1
ATOM 1123 N N . ALA A 1 141 ? -15.681 -6.756 3.138 1.00 95.06 141 ALA A N 1
ATOM 1124 C CA . ALA A 1 141 ? -16.130 -5.515 2.514 1.00 95.06 141 ALA A CA 1
ATOM 1125 C C . ALA A 1 141 ? -17.654 -5.468 2.383 1.00 95.06 141 ALA A C 1
ATOM 1127 O O . ALA A 1 141 ? -18.277 -4.477 2.768 1.00 95.06 141 ALA A O 1
ATOM 1128 N N . ARG A 1 142 ? -18.269 -6.565 1.918 1.00 95.75 142 ARG A N 1
ATOM 1129 C CA . ARG A 1 142 ? -19.734 -6.700 1.845 1.00 95.75 142 ARG A CA 1
ATOM 1130 C C . ARG A 1 142 ? -20.382 -6.661 3.229 1.00 95.75 142 ARG A C 1
ATOM 1132 O O . ARG A 1 142 ? -21.401 -6.002 3.400 1.00 95.75 142 ARG A O 1
ATOM 1139 N N . ARG A 1 143 ? -19.794 -7.345 4.215 1.00 95.12 143 ARG A N 1
ATOM 1140 C CA . ARG A 1 143 ? -20.341 -7.453 5.579 1.00 95.12 143 ARG A CA 1
ATOM 1141 C C . ARG A 1 143 ? -20.252 -6.143 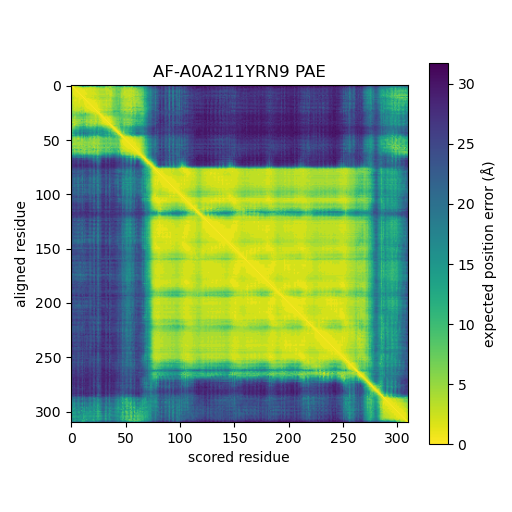6.368 1.00 95.12 143 ARG A C 1
ATOM 1143 O O . ARG A 1 143 ? -21.168 -5.826 7.120 1.00 95.12 143 ARG A O 1
ATOM 1150 N N . HIS A 1 144 ? -19.153 -5.406 6.226 1.00 86.50 144 HIS A N 1
ATOM 1151 C CA . HIS A 1 144 ? -18.849 -4.214 7.028 1.00 86.50 144 HIS A CA 1
ATOM 1152 C C . HIS A 1 144 ? -19.023 -2.892 6.261 1.00 86.50 144 HIS A C 1
ATOM 1154 O O . HIS A 1 144 ? -18.936 -1.825 6.865 1.00 86.50 144 HIS A O 1
ATOM 1160 N N . GLY A 1 145 ? -19.310 -2.945 4.956 1.00 89.44 145 GLY A N 1
ATOM 1161 C CA . GLY A 1 145 ? -19.665 -1.779 4.147 1.00 89.44 145 GLY A CA 1
ATOM 1162 C C . GLY A 1 145 ? -18.496 -0.835 3.862 1.00 89.44 145 GLY A C 1
ATOM 1163 O O . GLY A 1 145 ? -18.627 0.368 4.085 1.00 89.44 145 GLY A O 1
ATOM 1164 N N . PHE A 1 146 ? -17.371 -1.367 3.375 1.00 85.19 146 PHE A N 1
ATOM 1165 C CA . PHE A 1 146 ? -16.189 -0.587 2.983 1.00 85.19 146 PHE A CA 1
ATOM 1166 C C . PHE A 1 146 ? -15.762 -0.874 1.537 1.00 85.19 146 PHE A C 1
ATOM 1168 O O . PHE A 1 146 ? -16.005 -1.960 1.012 1.00 85.19 146 PHE A O 1
ATOM 1175 N N . SER A 1 147 ? -15.098 0.088 0.889 1.00 87.69 147 SER A N 1
ATOM 1176 C CA . SER A 1 147 ? -14.421 -0.156 -0.395 1.00 87.69 147 SER A CA 1
ATOM 1177 C C . SER A 1 147 ? -13.111 -0.910 -0.171 1.00 87.69 147 SER A C 1
ATOM 1179 O O . SER A 1 147 ? -12.530 -0.838 0.904 1.00 87.69 147 SER A O 1
ATOM 1181 N N . TRP A 1 148 ? -12.598 -1.638 -1.151 1.00 93.06 148 TRP A N 1
ATOM 1182 C CA . TRP A 1 148 ? -11.318 -2.319 -0.971 1.00 93.06 148 TRP A CA 1
ATOM 1183 C C . TRP A 1 148 ? -10.502 -2.299 -2.247 1.00 93.06 148 TRP A C 1
ATOM 1185 O O . TRP A 1 148 ? -11.045 -2.113 -3.335 1.00 93.06 148 TRP A O 1
ATOM 1195 N N . ARG A 1 149 ? -9.190 -2.445 -2.089 1.00 92.50 149 ARG A N 1
ATOM 1196 C CA . ARG A 1 149 ? -8.224 -2.517 -3.181 1.00 92.50 149 ARG A CA 1
ATOM 1197 C C . ARG A 1 149 ? -7.191 -3.589 -2.897 1.00 92.50 149 ARG A C 1
ATOM 1199 O O . ARG A 1 149 ? -6.908 -3.864 -1.735 1.00 92.50 149 ARG A O 1
ATOM 1206 N N . VAL A 1 150 ? -6.598 -4.142 -3.945 1.00 95.69 150 VAL A N 1
ATOM 1207 C CA . VAL A 1 150 ? -5.493 -5.104 -3.832 1.00 95.69 150 VAL A CA 1
ATOM 1208 C C . VAL A 1 150 ? -4.261 -4.492 -4.457 1.00 95.69 150 VAL A C 1
ATOM 1210 O O . VAL A 1 150 ? -4.310 -4.053 -5.602 1.00 95.69 150 VAL A O 1
ATOM 1213 N N . VAL A 1 151 ? -3.161 -4.438 -3.714 1.00 93.50 151 VAL A N 1
ATOM 1214 C CA . VAL A 1 151 ? -1.871 -4.044 -4.283 1.00 93.50 151 VAL A CA 1
ATOM 1215 C C . VAL A 1 151 ? -1.500 -5.067 -5.344 1.00 93.50 151 VAL A C 1
ATOM 1217 O O . VAL A 1 151 ? -1.506 -6.262 -5.073 1.00 93.50 151 VAL A O 1
ATOM 1220 N N . MET A 1 152 ? -1.230 -4.620 -6.565 1.00 95.75 152 MET A N 1
ATOM 1221 C CA . MET A 1 152 ? -0.870 -5.549 -7.627 1.00 95.75 152 MET A CA 1
ATOM 1222 C C . MET A 1 152 ? 0.531 -6.115 -7.344 1.00 95.75 152 MET A C 1
ATOM 1224 O O . MET A 1 152 ? 1.441 -5.317 -7.112 1.00 95.75 152 MET A O 1
ATOM 1228 N N . PRO A 1 153 ? 0.718 -7.449 -7.346 1.00 94.56 153 PRO A N 1
ATOM 1229 C CA . PRO A 1 153 ? 2.034 -8.063 -7.214 1.00 94.56 153 PRO A CA 1
ATOM 1230 C C . PRO A 1 153 ? 3.074 -7.448 -8.161 1.00 94.56 153 PRO A C 1
ATOM 1232 O O . PRO A 1 153 ? 2.806 -7.216 -9.342 1.00 94.56 153 PRO A O 1
ATOM 1235 N N . ASP A 1 154 ? 4.261 -7.180 -7.626 1.00 93.56 154 ASP A N 1
ATOM 1236 C CA . ASP A 1 154 ? 5.368 -6.503 -8.295 1.00 93.56 154 ASP A CA 1
ATOM 1237 C C . ASP A 1 154 ? 6.702 -7.195 -8.029 1.00 93.56 154 ASP A C 1
ATOM 1239 O O . ASP A 1 154 ? 6.900 -7.792 -6.985 1.00 93.56 154 ASP A O 1
ATOM 1243 N N . VAL A 1 155 ? 7.672 -7.074 -8.931 1.00 92.12 155 VAL A N 1
ATOM 1244 C CA . VAL A 1 155 ? 8.993 -7.674 -8.715 1.00 92.12 155 VAL A CA 1
ATOM 1245 C C . VAL A 1 155 ? 9.873 -6.712 -7.897 1.00 92.12 155 VAL A C 1
ATOM 1247 O O . VAL A 1 155 ? 10.033 -5.549 -8.289 1.00 92.12 155 VAL A O 1
ATOM 1250 N N . PRO A 1 156 ? 10.485 -7.157 -6.777 1.00 87.81 156 PRO A N 1
ATOM 1251 C CA . PRO A 1 156 ? 11.295 -6.290 -5.924 1.00 87.81 156 PRO A CA 1
ATOM 1252 C C . PRO A 1 156 ? 12.469 -5.631 -6.660 1.00 87.81 156 PRO A C 1
ATOM 1254 O O . PRO A 1 156 ? 13.140 -6.269 -7.467 1.00 87.81 156 PRO A O 1
ATOM 1257 N N . ALA A 1 157 ? 12.819 -4.399 -6.270 1.00 88.25 157 ALA A N 1
ATOM 1258 C CA . ALA A 1 157 ? 13.967 -3.639 -6.801 1.00 88.25 157 ALA A CA 1
ATOM 1259 C C . ALA A 1 157 ? 15.327 -4.360 -6.736 1.00 88.25 157 ALA A C 1
ATOM 1261 O O . ALA A 1 157 ? 16.291 -3.932 -7.365 1.00 88.25 157 ALA A O 1
ATOM 1262 N N . THR A 1 158 ? 15.443 -5.397 -5.905 1.00 85.75 158 THR A N 1
ATOM 1263 C CA . THR A 1 158 ? 16.663 -6.197 -5.752 1.00 85.75 158 THR A CA 1
ATOM 1264 C C . THR A 1 158 ? 16.860 -7.215 -6.873 1.00 85.75 158 THR A C 1
ATOM 1266 O O . THR A 1 158 ? 17.943 -7.783 -6.973 1.00 85.75 158 THR A O 1
ATOM 1269 N N . VAL A 1 159 ? 15.836 -7.470 -7.690 1.00 87.19 159 VAL A N 1
ATOM 1270 C CA . VAL A 1 159 ? 15.908 -8.373 -8.845 1.00 87.19 159 VAL A CA 1
ATOM 1271 C C . VAL A 1 159 ? 16.391 -7.579 -10.065 1.00 87.19 159 VAL A C 1
ATOM 1273 O O . VAL A 1 159 ? 15.845 -6.506 -10.333 1.00 87.19 159 VAL A O 1
ATOM 1276 N N . PRO A 1 160 ? 17.392 -8.063 -10.822 1.00 86.50 160 PRO A N 1
ATOM 1277 C CA . PRO A 1 160 ? 17.723 -7.491 -12.126 1.00 86.50 160 PRO A CA 1
ATOM 1278 C C . PRO A 1 160 ? 16.487 -7.454 -13.030 1.00 86.50 160 PRO A C 1
ATOM 1280 O O . PRO A 1 160 ? 15.674 -8.370 -12.994 1.00 86.50 160 PRO A O 1
ATOM 1283 N N . ASP A 1 161 ? 16.327 -6.398 -13.824 1.00 89.44 161 ASP A N 1
ATOM 1284 C CA . ASP A 1 161 ? 15.177 -6.247 -14.727 1.00 89.44 161 ASP A CA 1
ATOM 1285 C C . ASP A 1 161 ? 13.802 -6.273 -14.025 1.00 89.44 161 ASP A C 1
ATOM 1287 O O . ASP A 1 161 ? 12.783 -6.611 -14.631 1.00 89.44 161 ASP A O 1
ATOM 1291 N N . ASN A 1 162 ? 13.727 -5.872 -12.748 1.00 92.12 162 ASN A N 1
ATOM 1292 C CA . ASN A 1 162 ? 12.471 -5.874 -11.990 1.00 92.12 162 ASN A CA 1
ATOM 1293 C C . ASN A 1 162 ? 11.341 -5.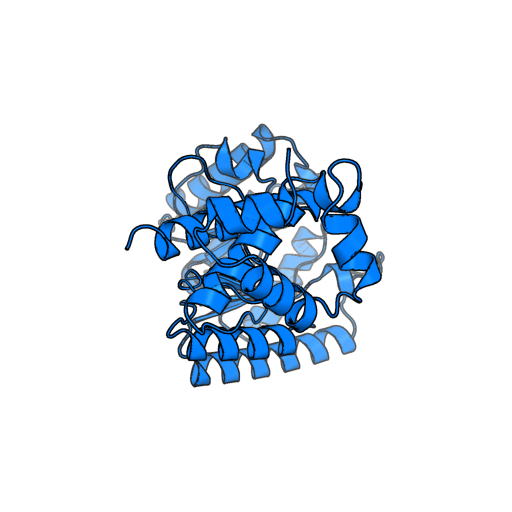090 -12.677 1.00 92.12 162 ASN A C 1
ATOM 1295 O O . ASN A 1 162 ? 10.186 -5.492 -12.584 1.00 92.12 162 ASN A O 1
ATOM 1299 N N . VAL A 1 163 ? 11.647 -3.991 -13.372 1.00 94.50 163 VAL A N 1
ATOM 1300 C CA . VAL A 1 163 ? 10.636 -3.173 -14.059 1.00 94.50 163 VAL A CA 1
ATOM 1301 C C . VAL A 1 163 ? 9.947 -3.943 -15.197 1.00 94.50 163 VAL A C 1
ATOM 1303 O O . VAL A 1 163 ? 8.739 -4.149 -15.086 1.00 94.50 163 VAL A O 1
ATOM 1306 N N . PRO A 1 164 ? 10.645 -4.431 -16.244 1.00 94.31 164 PRO A N 1
ATOM 1307 C CA . PRO A 1 164 ? 9.993 -5.197 -17.309 1.00 94.31 164 PRO A CA 1
ATOM 1308 C C . PRO A 1 164 ? 9.383 -6.518 -16.818 1.00 94.31 164 PRO A C 1
ATOM 1310 O O . PRO A 1 164 ? 8.358 -6.948 -17.344 1.00 94.31 164 PRO A O 1
ATOM 1313 N N . LEU A 1 165 ? 9.960 -7.158 -15.795 1.00 93.62 165 LEU A N 1
ATOM 1314 C CA . LEU A 1 165 ? 9.361 -8.349 -15.186 1.00 93.62 165 LEU A CA 1
ATOM 1315 C C . LEU A 1 165 ? 8.056 -8.020 -14.451 1.00 93.62 165 LEU A C 1
ATOM 1317 O O . LEU A 1 165 ? 7.091 -8.775 -14.548 1.00 93.62 165 LEU A O 1
ATOM 1321 N N . THR A 1 166 ? 7.999 -6.869 -13.777 1.00 95.19 166 THR A N 1
ATOM 1322 C CA . THR A 1 166 ? 6.759 -6.375 -13.173 1.00 95.19 166 THR A CA 1
ATOM 1323 C C . THR A 1 166 ? 5.715 -6.083 -14.239 1.00 95.19 166 THR A C 1
ATOM 1325 O O . THR A 1 166 ? 4.586 -6.521 -14.075 1.00 95.19 166 THR A O 1
ATOM 1328 N N . MET A 1 167 ? 6.072 -5.409 -15.337 1.00 95.81 167 MET A N 1
ATOM 1329 C CA . MET A 1 167 ? 5.129 -5.125 -16.429 1.00 95.81 167 MET A CA 1
ATOM 1330 C C . MET A 1 167 ? 4.490 -6.417 -16.953 1.00 95.81 167 MET A C 1
ATOM 1332 O O . MET A 1 167 ? 3.271 -6.529 -16.953 1.00 95.81 167 MET A O 1
ATOM 1336 N N . LYS A 1 168 ? 5.295 -7.444 -17.265 1.00 95.69 168 LYS A N 1
ATOM 1337 C CA . LYS A 1 168 ? 4.791 -8.759 -17.710 1.00 95.69 168 LYS A CA 1
ATOM 1338 C C . LYS A 1 168 ? 3.864 -9.423 -16.691 1.00 95.69 168 LYS A C 1
ATOM 1340 O O . LYS A 1 168 ? 2.849 -10.012 -17.058 1.00 95.69 168 LYS A O 1
ATOM 1345 N N . LEU A 1 169 ? 4.214 -9.353 -15.406 1.00 95.31 169 LEU A N 1
ATOM 1346 C CA . LEU A 1 169 ? 3.381 -9.905 -14.339 1.00 95.31 169 LEU A CA 1
ATOM 1347 C C . LEU A 1 169 ? 2.041 -9.165 -14.239 1.00 95.31 169 LEU A C 1
ATOM 1349 O O . LEU A 1 169 ? 0.993 -9.798 -14.128 1.00 95.31 169 LEU A O 1
ATOM 1353 N N . GLN A 1 170 ? 2.072 -7.835 -14.302 1.00 96.69 170 GLN A N 1
ATOM 1354 C CA . GLN A 1 170 ? 0.881 -6.996 -14.244 1.00 96.69 170 GLN A CA 1
ATOM 1355 C C . GLN A 1 170 ? -0.003 -7.188 -15.483 1.00 96.69 170 GLN A C 1
ATOM 1357 O O . GLN A 1 170 ? -1.212 -7.311 -15.327 1.00 96.69 170 GLN A O 1
ATOM 1362 N N . GLU A 1 171 ? 0.569 -7.312 -16.684 1.00 97.44 171 GLU A N 1
ATOM 1363 C CA . GLU A 1 171 ? -0.157 -7.660 -17.918 1.00 97.44 171 GLU A CA 1
ATOM 1364 C C . GLU A 1 171 ? -0.945 -8.957 -17.759 1.00 97.44 171 GLU A C 1
ATOM 1366 O O . GLU A 1 171 ? -2.146 -8.991 -18.033 1.00 97.44 171 GLU A O 1
ATOM 1371 N N . ARG A 1 172 ? -0.291 -10.008 -17.250 1.00 96.81 172 ARG A N 1
ATOM 1372 C CA . ARG A 1 172 ? -0.946 -11.292 -16.987 1.00 96.81 172 ARG A CA 1
ATOM 1373 C C . ARG A 1 172 ? -2.112 -11.134 -16.011 1.00 96.81 172 ARG A C 1
ATOM 1375 O O . ARG A 1 172 ? -3.217 -11.571 -16.307 1.00 96.81 172 ARG A O 1
ATOM 1382 N N . LEU A 1 173 ? -1.891 -10.471 -14.875 1.00 97.12 173 LEU A N 1
ATOM 1383 C CA . LEU A 1 173 ? -2.924 -10.286 -13.847 1.00 97.12 173 LEU A CA 1
ATOM 1384 C C . LEU A 1 173 ? -4.097 -9.427 -14.325 1.00 97.12 173 LEU A C 1
ATOM 1386 O O . LEU A 1 173 ? -5.241 -9.681 -13.954 1.00 97.12 173 LEU A O 1
ATOM 1390 N N . LEU A 1 174 ? -3.826 -8.417 -15.148 1.00 97.25 174 LEU A N 1
ATOM 1391 C CA . LEU A 1 174 ? -4.852 -7.577 -15.757 1.00 97.25 174 LEU A CA 1
ATOM 1392 C C . LEU A 1 174 ? -5.694 -8.346 -16.778 1.00 97.25 174 LEU A C 1
ATOM 1394 O O . LEU A 1 174 ? -6.881 -8.048 -16.905 1.00 97.25 1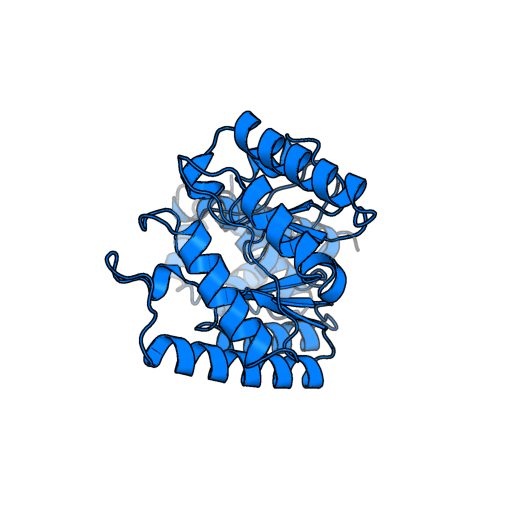74 LEU A O 1
ATOM 1398 N N . ALA A 1 175 ? -5.102 -9.315 -17.480 1.00 97.62 175 ALA A N 1
ATOM 1399 C CA . ALA A 1 175 ? -5.803 -10.182 -18.421 1.00 97.62 175 ALA A CA 1
ATOM 1400 C C . ALA A 1 175 ? -6.617 -11.280 -17.715 1.00 97.62 175 ALA A C 1
ATOM 1402 O O . ALA A 1 175 ? -7.758 -11.531 -18.092 1.00 97.62 175 ALA A O 1
ATOM 1403 N N . GLU A 1 176 ? -6.048 -11.916 -16.689 1.00 97.38 176 GLU A N 1
ATOM 1404 C CA . GLU A 1 176 ? -6.671 -13.033 -15.964 1.00 97.38 176 GLU A CA 1
ATOM 1405 C C . GLU A 1 176 ? -7.729 -12.572 -14.952 1.00 97.38 176 GLU A C 1
ATOM 1407 O O . GLU A 1 176 ? -8.745 -13.243 -14.776 1.00 97.38 176 GLU A O 1
ATOM 1412 N N . HIS A 1 177 ? -7.515 -11.417 -14.312 1.00 97.25 177 HIS A N 1
ATOM 1413 C CA . HIS A 1 177 ? -8.365 -10.900 -13.234 1.00 97.25 177 HIS A CA 1
ATOM 1414 C C . HIS A 1 177 ? -8.700 -9.404 -13.407 1.00 97.25 177 HIS A C 1
ATOM 1416 O O . HIS A 1 177 ? -8.369 -8.576 -12.543 1.00 97.25 177 HIS A O 1
ATOM 1422 N N . PRO A 1 178 ? -9.343 -9.004 -14.523 1.00 96.56 178 PRO A N 1
ATOM 1423 C CA . PRO A 1 178 ? -9.663 -7.606 -14.807 1.00 96.56 178 PRO A CA 1
ATOM 1424 C C . PRO A 1 178 ? -10.711 -7.003 -13.860 1.00 96.56 178 PRO A C 1
ATOM 1426 O O . PRO A 1 178 ? -10.877 -5.779 -13.853 1.00 96.56 178 PRO A O 1
ATOM 1429 N N . GLU A 1 179 ? -11.447 -7.829 -13.116 1.00 96.19 179 GLU A N 1
ATOM 1430 C CA . GLU A 1 179 ? -12.537 -7.445 -12.217 1.00 96.19 179 GLU A CA 1
ATOM 1431 C C . GLU A 1 179 ? -12.068 -7.018 -10.822 1.00 96.19 179 GLU A C 1
ATOM 1433 O O . GLU A 1 179 ? -12.836 -6.411 -10.070 1.00 96.19 179 GLU A O 1
ATOM 1438 N N . LEU A 1 180 ? -10.831 -7.349 -10.444 1.00 97.62 180 LEU A N 1
ATOM 1439 C CA . LEU A 1 180 ? -10.311 -7.009 -9.125 1.00 97.62 180 LEU A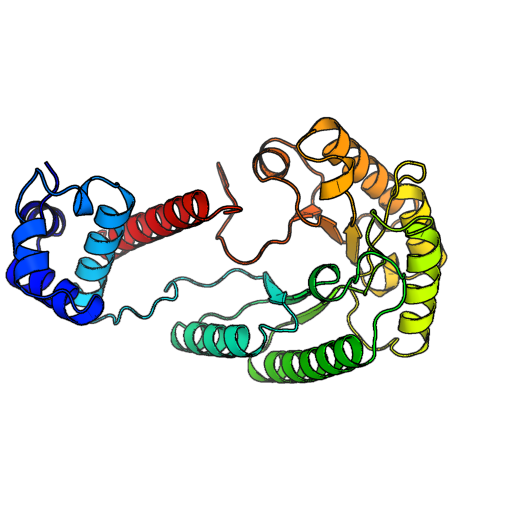 CA 1
ATOM 1440 C C . LEU A 1 180 ? -9.993 -5.508 -9.024 1.00 97.62 180 LEU A C 1
ATOM 1442 O O . LEU A 1 180 ? -9.503 -4.910 -9.984 1.00 97.62 180 LEU A O 1
ATOM 1446 N N . PRO A 1 181 ? -10.238 -4.873 -7.860 1.00 96.06 181 PRO A N 1
ATOM 1447 C CA . PRO A 1 181 ? -9.973 -3.453 -7.647 1.00 96.06 181 PRO A CA 1
ATOM 1448 C C . PRO A 1 181 ? -8.477 -3.219 -7.418 1.00 96.06 181 PRO A C 1
ATOM 1450 O O . PRO A 1 181 ? -8.028 -2.893 -6.314 1.00 96.06 181 PRO A O 1
ATOM 1453 N N . TRP A 1 182 ? -7.685 -3.434 -8.459 1.00 97.31 182 TRP A N 1
ATOM 1454 C CA . TRP A 1 182 ? -6.242 -3.365 -8.364 1.00 97.31 182 TRP A CA 1
ATOM 1455 C C . TRP A 1 182 ? -5.744 -1.967 -7.980 1.00 97.31 182 TRP A C 1
ATOM 1457 O O . TRP A 1 182 ? -6.358 -0.930 -8.251 1.00 97.31 182 TRP A O 1
ATOM 1467 N N . MET A 1 183 ? -4.585 -1.963 -7.337 1.00 93.75 183 MET A N 1
ATOM 1468 C CA . MET A 1 183 ? -3.705 -0.824 -7.154 1.00 93.75 183 MET A CA 1
ATOM 1469 C C . MET A 1 183 ? -2.384 -1.167 -7.855 1.00 93.75 183 MET A C 1
ATOM 1471 O O . MET A 1 183 ? -1.512 -1.783 -7.235 1.00 93.75 183 MET A O 1
ATOM 1475 N N . PRO A 1 184 ? -2.262 -0.835 -9.152 1.00 96.06 184 PRO A N 1
ATOM 1476 C CA . PRO A 1 184 ? -1.052 -1.049 -9.937 1.00 96.06 184 PRO A CA 1
ATOM 1477 C C . PRO A 1 184 ? 0.155 -0.383 -9.283 1.00 96.06 184 PRO A C 1
ATOM 1479 O O . PRO A 1 184 ? 0.029 0.699 -8.706 1.00 96.06 184 PRO A O 1
ATOM 1482 N N . VAL A 1 185 ? 1.325 -1.009 -9.387 1.00 94.31 185 VAL A N 1
ATOM 1483 C CA . VAL A 1 185 ? 2.556 -0.495 -8.779 1.00 94.31 185 VAL A CA 1
ATOM 1484 C C . VAL A 1 185 ? 3.543 -0.104 -9.873 1.00 94.31 185 VAL A C 1
ATOM 1486 O O . VAL A 1 185 ? 4.153 -0.971 -10.496 1.00 94.31 185 VAL A O 1
ATOM 1489 N N . ALA A 1 186 ? 3.738 1.199 -10.070 1.00 95.50 186 ALA A N 1
ATOM 1490 C CA . ALA A 1 186 ? 4.841 1.733 -10.851 1.00 95.50 186 ALA A CA 1
ATOM 1491 C C . ALA A 1 186 ? 6.157 1.455 -10.112 1.00 95.50 186 ALA A C 1
ATOM 1493 O O . ALA A 1 186 ? 6.365 1.854 -8.963 1.00 95.50 186 ALA A O 1
ATOM 1494 N N . GLN A 1 187 ? 7.049 0.753 -10.796 1.00 94.06 187 GLN A N 1
ATOM 1495 C CA . GLN A 1 187 ? 8.346 0.311 -10.294 1.00 94.06 187 GLN A CA 1
ATOM 1496 C C . GLN A 1 187 ? 9.453 1.197 -10.829 1.00 94.06 187 GLN A C 1
ATOM 1498 O O . GLN A 1 187 ? 9.322 1.818 -11.880 1.00 94.06 187 GLN A O 1
ATOM 1503 N N . ALA A 1 188 ? 10.568 1.168 -10.117 1.00 92.44 188 ALA A N 1
ATOM 1504 C CA . ALA A 1 188 ? 11.831 1.706 -10.575 1.00 92.44 188 ALA A CA 1
ATOM 1505 C C . ALA A 1 188 ? 12.952 0.726 -10.244 1.00 92.44 188 ALA A C 1
ATOM 1507 O O . ALA A 1 188 ? 12.803 -0.163 -9.397 1.00 92.44 188 ALA A O 1
ATOM 1508 N N . SER A 1 189 ? 14.084 0.933 -10.895 1.00 90.44 189 SER A N 1
ATOM 1509 C CA . SER A 1 189 ? 15.354 0.275 -10.619 1.00 90.44 189 SER A CA 1
ATOM 1510 C C . SER A 1 189 ? 16.445 1.342 -10.472 1.00 90.44 189 SER A C 1
ATOM 1512 O O . SER A 1 189 ? 16.160 2.538 -10.422 1.00 90.44 189 SER A O 1
ATOM 1514 N N . ARG A 1 190 ? 17.714 0.932 -10.384 1.00 83.69 190 ARG A N 1
ATOM 1515 C CA . ARG A 1 190 ? 18.833 1.889 -10.413 1.00 83.69 190 ARG A CA 1
ATOM 1516 C C . ARG A 1 190 ? 18.942 2.626 -11.750 1.00 83.69 190 ARG A C 1
ATOM 1518 O O . ARG A 1 190 ? 19.320 3.791 -11.758 1.00 83.69 190 ARG A O 1
ATOM 1525 N N . ASP A 1 191 ? 18.575 1.955 -12.838 1.00 85.00 191 ASP A N 1
ATOM 1526 C CA . ASP A 1 191 ? 18.763 2.433 -14.214 1.00 85.00 191 ASP A CA 1
ATOM 1527 C C . ASP A 1 191 ? 17.445 2.884 -14.869 1.00 85.00 191 ASP A C 1
ATOM 1529 O O . ASP A 1 191 ? 17.424 3.430 -15.976 1.00 85.00 191 ASP A O 1
ATOM 1533 N N . VAL A 1 192 ? 16.317 2.657 -14.190 1.00 85.38 192 VAL A N 1
ATOM 1534 C CA . VAL A 1 192 ? 14.970 2.967 -14.675 1.00 85.38 192 VAL A CA 1
ATOM 1535 C C . VAL A 1 192 ? 14.206 3.768 -13.626 1.00 85.38 192 VAL A C 1
ATOM 1537 O O . VAL A 1 192 ? 13.912 3.259 -12.550 1.00 85.38 192 VAL A O 1
ATOM 1540 N N . ASP A 1 193 ? 13.852 5.008 -13.967 1.00 85.44 193 ASP A N 1
ATOM 1541 C CA . ASP A 1 193 ? 12.965 5.871 -13.175 1.00 85.44 193 ASP A CA 1
ATOM 1542 C C . ASP A 1 193 ? 11.507 5.361 -13.217 1.00 85.44 193 ASP A C 1
ATOM 1544 O O . ASP A 1 193 ? 11.075 4.759 -14.206 1.00 85.44 193 ASP A O 1
ATOM 1548 N N . HIS A 1 194 ? 10.736 5.655 -12.165 1.00 85.88 194 HIS A N 1
ATOM 1549 C CA . HIS A 1 194 ? 9.302 5.368 -12.029 1.00 85.88 194 HIS A CA 1
ATOM 1550 C C . HIS A 1 194 ? 8.487 5.851 -13.215 1.00 85.88 194 HIS A C 1
ATOM 1552 O O . HIS A 1 194 ? 7.515 5.202 -13.594 1.00 85.88 194 HIS A O 1
ATOM 1558 N N . SER A 1 195 ? 8.893 6.978 -13.797 1.00 88.19 195 SER A N 1
ATOM 1559 C CA . SER A 1 195 ? 8.238 7.596 -14.947 1.00 88.19 195 SER A CA 1
ATOM 1560 C C . SER A 1 195 ? 8.096 6.643 -16.133 1.00 88.19 195 SER A C 1
ATOM 1562 O O . SER A 1 195 ? 7.060 6.673 -16.784 1.00 88.19 195 SER A O 1
ATOM 1564 N N . LYS A 1 196 ? 9.060 5.741 -16.381 1.00 92.44 196 LYS A N 1
ATOM 1565 C CA . LYS A 1 196 ? 8.956 4.777 -17.492 1.00 92.44 196 LYS A CA 1
ATOM 1566 C C . LYS A 1 196 ? 7.845 3.756 -17.266 1.00 92.44 196 LYS A C 1
ATOM 1568 O O . LYS A 1 196 ? 7.042 3.514 -18.159 1.00 92.44 196 LYS A O 1
ATOM 1573 N N . HIS A 1 197 ? 7.787 3.162 -16.074 1.00 96.31 197 HIS A N 1
ATOM 1574 C CA . HIS A 1 197 ? 6.744 2.183 -15.774 1.00 96.31 197 HIS A CA 1
ATOM 1575 C C . HIS A 1 197 ? 5.373 2.866 -15.618 1.00 96.31 197 HIS A C 1
ATOM 1577 O O . HIS A 1 197 ? 4.359 2.334 -16.056 1.00 96.31 197 HIS A O 1
ATOM 1583 N N . LEU A 1 198 ? 5.335 4.077 -15.057 1.00 96.88 198 LEU A N 1
ATOM 1584 C CA . LEU A 1 198 ? 4.113 4.872 -14.982 1.00 96.88 198 LEU A CA 1
ATOM 1585 C C . LEU A 1 198 ? 3.585 5.261 -16.370 1.00 96.88 198 LEU A C 1
ATOM 1587 O O . LEU A 1 198 ? 2.383 5.163 -16.582 1.00 96.88 198 LEU A O 1
ATOM 1591 N N . ALA A 1 199 ? 4.452 5.652 -17.308 1.00 97.06 199 ALA A N 1
ATOM 1592 C CA . ALA A 1 199 ? 4.054 5.938 -18.687 1.00 97.06 199 ALA A CA 1
ATOM 1593 C C . ALA A 1 199 ? 3.371 4.724 -19.323 1.00 97.06 199 ALA A C 1
ATOM 1595 O O . ALA A 1 199 ? 2.273 4.853 -19.849 1.00 97.06 199 ALA A O 1
ATOM 1596 N N . TRP A 1 200 ? 3.941 3.528 -19.154 1.00 97.69 200 TRP A N 1
ATOM 1597 C CA . TRP A 1 200 ? 3.298 2.298 -19.615 1.00 97.69 200 TRP A CA 1
ATOM 1598 C C . TRP A 1 200 ? 1.924 2.061 -18.965 1.00 97.69 200 TRP A C 1
ATOM 1600 O O . TRP A 1 200 ? 0.969 1.733 -19.663 1.00 97.69 200 TRP A O 1
ATOM 1610 N N . LEU A 1 201 ? 1.782 2.277 -17.649 1.00 97.94 201 LEU A N 1
ATOM 1611 C CA . LEU A 1 201 ? 0.482 2.169 -16.966 1.00 97.94 201 LEU A CA 1
ATOM 1612 C C . LEU A 1 201 ? -0.556 3.164 -17.511 1.00 97.94 201 LEU A C 1
ATOM 1614 O O . LEU A 1 201 ? -1.751 2.867 -17.508 1.00 97.94 201 LEU A O 1
ATOM 1618 N N . ILE A 1 202 ? -0.120 4.349 -17.940 1.00 97.88 202 ILE A N 1
ATOM 1619 C CA . ILE A 1 202 ? -0.979 5.363 -18.561 1.00 97.88 202 ILE A CA 1
ATOM 1620 C C . ILE A 1 202 ? -1.367 4.923 -19.977 1.00 97.88 202 ILE A C 1
ATOM 1622 O O . ILE A 1 202 ? -2.554 4.854 -20.280 1.00 97.88 202 ILE A O 1
ATOM 1626 N N . GLU A 1 203 ? -0.391 4.559 -20.810 1.00 97.50 203 GLU A N 1
ATOM 1627 C CA . GLU A 1 203 ? -0.592 4.117 -22.199 1.00 97.50 203 GLU A CA 1
ATOM 1628 C C . GLU A 1 203 ? -1.476 2.866 -22.295 1.00 97.50 203 GLU A C 1
ATOM 1630 O O . GLU A 1 203 ? -2.304 2.752 -23.196 1.00 97.50 203 GLU A O 1
ATOM 1635 N N . ALA A 1 204 ? -1.359 1.948 -21.333 1.00 96.62 204 ALA A N 1
ATOM 1636 C CA . ALA A 1 204 ? -2.194 0.754 -21.238 1.00 96.62 204 ALA A CA 1
ATOM 1637 C C . ALA A 1 204 ? -3.615 1.029 -20.691 1.00 96.62 204 ALA A C 1
ATOM 1639 O O . ALA A 1 204 ? -4.391 0.090 -20.507 1.00 96.62 204 ALA A O 1
ATOM 1640 N N . GLY A 1 205 ? -3.961 2.283 -20.366 1.00 97.12 205 GLY A N 1
ATOM 1641 C CA . GLY A 1 205 ? -5.255 2.667 -19.778 1.00 97.12 205 GLY A CA 1
ATOM 1642 C C . GLY A 1 205 ? -5.459 2.185 -18.335 1.00 97.12 205 GLY A C 1
ATOM 1643 O O . GLY A 1 205 ? -6.556 2.264 -17.780 1.00 97.12 205 GLY A O 1
ATOM 1644 N N . VAL A 1 206 ? -4.408 1.669 -17.698 1.00 97.31 206 VAL A N 1
ATOM 1645 C CA . VAL A 1 206 ? -4.463 1.062 -16.363 1.00 97.31 206 VAL A CA 1
ATOM 1646 C C . VAL A 1 206 ? -4.617 2.137 -15.286 1.00 97.31 206 VAL A C 1
ATOM 1648 O O . VAL A 1 206 ? -5.437 1.985 -14.378 1.00 97.31 206 VAL A O 1
ATOM 1651 N N . ALA A 1 207 ? -3.871 3.240 -15.389 1.00 94.88 207 ALA A N 1
ATOM 1652 C CA . ALA A 1 207 ? -3.958 4.351 -14.437 1.00 94.88 207 ALA A CA 1
ATOM 1653 C C . ALA A 1 207 ? -5.369 4.968 -14.398 1.00 94.88 207 ALA A C 1
ATOM 1655 O O . ALA A 1 207 ? -5.925 5.159 -13.314 1.00 94.88 207 ALA A O 1
ATOM 1656 N N . GLU A 1 208 ? -5.965 5.194 -15.573 1.00 94.31 208 GLU A N 1
ATOM 1657 C CA . GLU A 1 208 ? -7.332 5.700 -15.722 1.00 94.31 208 GLU A CA 1
ATOM 1658 C C . GLU A 1 208 ? -8.359 4.714 -15.148 1.00 94.31 208 GLU A C 1
ATOM 1660 O O . GLU A 1 208 ? -9.153 5.083 -14.282 1.00 94.31 208 GLU A O 1
ATOM 1665 N N . LYS A 1 209 ? -8.290 3.434 -15.548 1.00 95.88 209 LYS A N 1
ATOM 1666 C CA . LYS A 1 209 ? -9.239 2.392 -15.120 1.00 95.88 209 LYS A CA 1
ATOM 1667 C C . LYS A 1 209 ? -9.362 2.283 -13.600 1.00 95.88 209 LYS A C 1
ATOM 1669 O O . LYS A 1 209 ? -10.468 2.145 -13.078 1.00 95.88 209 LYS A O 1
ATOM 1674 N N . TYR A 1 210 ? -8.240 2.281 -12.879 1.00 92.00 210 TYR A N 1
ATOM 1675 C CA . TYR A 1 210 ? -8.257 2.059 -11.428 1.00 92.00 210 TYR A CA 1
ATOM 1676 C C . TYR A 1 210 ? -8.307 3.352 -10.609 1.00 92.00 210 TYR A C 1
ATOM 1678 O O . TYR A 1 210 ? -8.618 3.290 -9.408 1.00 92.00 210 TYR A O 1
ATOM 1686 N N . GLY A 1 211 ? -8.003 4.503 -11.223 1.00 85.62 211 GLY A N 1
ATOM 1687 C CA . GLY A 1 211 ? -7.947 5.812 -10.566 1.00 85.62 211 GLY A CA 1
ATOM 1688 C C . GLY A 1 211 ? -6.905 5.888 -9.446 1.00 85.62 211 GLY A C 1
ATOM 1689 O O . GLY A 1 211 ? -7.001 6.729 -8.551 1.00 85.62 211 GLY A O 1
ATOM 1690 N N . VAL A 1 212 ? -5.935 4.969 -9.435 1.00 86.75 212 VAL A N 1
ATOM 1691 C CA . VAL A 1 212 ? -4.842 4.917 -8.463 1.00 86.75 212 VAL A CA 1
ATOM 1692 C C . VAL A 1 212 ? -3.620 4.237 -9.069 1.00 86.75 212 VAL A C 1
ATOM 1694 O O . VAL A 1 212 ? -3.748 3.229 -9.757 1.00 86.75 212 VAL A O 1
ATOM 1697 N N . VAL A 1 213 ? -2.434 4.734 -8.733 1.00 90.81 213 VAL A N 1
ATOM 1698 C CA . VAL A 1 213 ? -1.152 4.064 -8.967 1.00 90.81 213 VAL A CA 1
ATOM 1699 C C . VAL A 1 213 ? -0.302 4.167 -7.708 1.00 90.81 213 VAL A C 1
ATOM 1701 O O . VAL A 1 213 ? -0.253 5.215 -7.070 1.00 90.81 213 VAL A O 1
ATOM 1704 N N . ALA A 1 214 ? 0.385 3.095 -7.335 1.00 89.62 214 ALA A N 1
ATOM 1705 C CA . ALA A 1 214 ? 1.386 3.117 -6.282 1.00 89.62 214 ALA A CA 1
ATOM 1706 C C . ALA A 1 214 ? 2.803 3.264 -6.843 1.00 89.62 214 ALA A C 1
ATOM 1708 O O . ALA A 1 214 ? 3.121 2.705 -7.882 1.00 89.62 214 ALA A O 1
ATOM 1709 N N . LEU A 1 215 ? 3.680 3.967 -6.133 1.00 89.25 215 LEU A N 1
ATOM 1710 C CA . LEU A 1 215 ? 5.108 4.041 -6.408 1.00 89.25 215 LEU A CA 1
ATOM 1711 C C . LEU A 1 215 ? 5.839 3.045 -5.502 1.00 89.25 215 LEU A C 1
ATOM 1713 O O . LEU A 1 215 ? 5.997 3.273 -4.296 1.00 89.25 215 LEU A O 1
ATOM 1717 N N . GLY A 1 216 ? 6.265 1.929 -6.091 1.00 88.75 216 GLY A N 1
ATOM 1718 C CA . GLY A 1 216 ? 7.086 0.905 -5.445 1.00 88.75 216 GLY A CA 1
ATOM 1719 C C . GLY A 1 216 ? 8.569 1.273 -5.454 1.00 88.75 216 GLY A C 1
ATOM 1720 O O . GLY A 1 216 ? 8.952 2.304 -5.985 1.00 88.75 216 GLY A O 1
ATOM 1721 N N . SER A 1 217 ? 9.442 0.468 -4.849 1.00 88.25 217 SER A N 1
ATOM 1722 C CA . SER A 1 217 ? 10.915 0.631 -4.874 1.00 88.25 217 SER A CA 1
ATOM 1723 C C . SER A 1 217 ? 11.532 1.943 -4.344 1.00 88.25 217 SER A C 1
ATOM 1725 O O . SER A 1 217 ? 12.725 1.965 -4.042 1.00 88.25 217 SER A O 1
ATOM 1727 N N . LEU A 1 218 ? 10.764 3.012 -4.102 1.00 83.94 218 LEU A N 1
ATOM 1728 C CA . LEU A 1 218 ? 11.275 4.293 -3.596 1.00 83.94 218 LEU A CA 1
ATOM 1729 C C . LEU A 1 218 ? 11.963 4.151 -2.242 1.00 83.94 218 LEU A C 1
ATOM 1731 O O . LEU A 1 218 ? 13.014 4.744 -2.017 1.00 83.94 218 LEU A O 1
ATOM 1735 N N . LYS A 1 219 ? 11.432 3.312 -1.350 1.00 83.06 219 LYS A N 1
ATOM 1736 C CA . LYS A 1 219 ? 12.085 3.028 -0.066 1.00 83.06 219 LYS A CA 1
ATOM 1737 C C . LYS A 1 219 ? 13.500 2.475 -0.245 1.00 83.06 219 LYS A C 1
ATOM 1739 O O . LYS A 1 219 ? 14.377 2.817 0.544 1.00 83.06 219 LYS A O 1
ATOM 1744 N N . VAL A 1 220 ? 13.715 1.631 -1.252 1.00 84.31 220 VAL A N 1
ATOM 1745 C CA . VAL A 1 220 ? 15.019 1.016 -1.529 1.00 84.31 220 VAL A CA 1
ATOM 1746 C C . VAL A 1 220 ? 15.944 2.011 -2.227 1.00 84.31 220 VAL A C 1
ATOM 1748 O O . VAL A 1 220 ? 17.095 2.148 -1.828 1.00 84.31 220 VAL A O 1
ATOM 1751 N N . LEU A 1 221 ? 15.437 2.732 -3.228 1.00 85.06 221 LEU A N 1
ATOM 1752 C CA . LEU A 1 221 ? 16.242 3.609 -4.082 1.00 85.06 221 LEU A CA 1
ATOM 1753 C C . LEU A 1 221 ? 16.524 4.976 -3.443 1.00 85.06 221 LEU A C 1
ATOM 1755 O O . LEU A 1 221 ? 17.661 5.438 -3.433 1.00 85.06 221 LEU A O 1
ATOM 1759 N N . ALA A 1 222 ? 15.506 5.619 -2.872 1.00 83.81 222 ALA A N 1
ATOM 1760 C CA . ALA A 1 222 ? 15.630 6.934 -2.246 1.00 83.81 222 ALA A CA 1
ATOM 1761 C C . ALA A 1 222 ? 16.040 6.849 -0.766 1.00 83.81 222 ALA A C 1
ATOM 1763 O O . ALA A 1 222 ? 16.621 7.794 -0.228 1.00 83.81 222 ALA A O 1
ATOM 1764 N N . GLY A 1 223 ? 15.739 5.747 -0.070 1.00 80.75 223 GLY A N 1
ATOM 1765 C CA . GLY A 1 223 ? 16.021 5.608 1.360 1.00 80.75 223 GLY A CA 1
ATOM 1766 C C . GLY A 1 223 ? 15.406 6.754 2.175 1.00 80.75 223 GLY A C 1
ATOM 1767 O O . GLY A 1 223 ? 14.194 6.967 2.149 1.00 80.75 223 GLY A O 1
ATOM 1768 N N . ARG A 1 224 ? 16.246 7.519 2.889 1.00 76.56 224 ARG A N 1
ATOM 1769 C CA . ARG A 1 224 ? 15.849 8.734 3.638 1.00 76.56 224 ARG A CA 1
ATOM 1770 C C . ARG A 1 224 ? 16.087 10.046 2.875 1.00 76.56 224 ARG A C 1
ATOM 1772 O O . ARG A 1 224 ? 15.900 11.127 3.428 1.00 76.56 224 ARG A O 1
ATOM 1779 N N . GLN A 1 225 ? 16.505 9.988 1.613 1.00 83.31 225 GLN A N 1
ATOM 1780 C CA . GLN A 1 225 ? 16.822 11.180 0.829 1.00 83.31 225 GLN A CA 1
ATOM 1781 C C . GLN A 1 225 ? 15.538 11.895 0.384 1.00 83.31 225 GLN A C 1
ATOM 1783 O O . GLN A 1 225 ? 14.950 11.579 -0.649 1.00 83.31 225 GLN A O 1
ATOM 1788 N N . LYS A 1 226 ? 15.109 12.903 1.154 1.00 78.31 226 LYS A N 1
ATOM 1789 C CA . LYS A 1 226 ? 13.884 13.693 0.901 1.00 78.31 226 LYS A CA 1
ATOM 1790 C C . LYS A 1 226 ? 13.790 14.245 -0.522 1.00 78.31 226 LYS A C 1
ATOM 1792 O O . LYS A 1 226 ? 12.711 14.273 -1.106 1.00 78.31 226 LYS A O 1
ATOM 1797 N N . ARG A 1 227 ? 14.920 14.684 -1.091 1.00 83.31 227 ARG A N 1
ATOM 1798 C CA . ARG A 1 227 ? 14.975 15.207 -2.463 1.00 83.31 227 ARG A CA 1
ATOM 1799 C C . ARG A 1 227 ? 14.550 14.155 -3.488 1.00 83.31 227 ARG A C 1
ATOM 1801 O O . ARG A 1 227 ? 13.717 14.483 -4.320 1.00 83.31 227 ARG A O 1
ATOM 1808 N N . ALA A 1 228 ? 15.058 12.929 -3.381 1.00 84.94 228 ALA A N 1
ATOM 1809 C CA . ALA A 1 228 ? 14.753 11.850 -4.319 1.00 84.94 228 ALA A CA 1
ATOM 1810 C C . ALA A 1 228 ? 13.274 11.432 -4.253 1.00 84.94 228 ALA A C 1
ATOM 1812 O O . ALA A 1 228 ? 12.623 11.311 -5.284 1.00 84.94 228 ALA A O 1
ATOM 1813 N N . TRP A 1 229 ? 12.707 11.318 -3.046 1.00 82.62 229 TRP A N 1
ATOM 1814 C CA . TRP A 1 229 ? 11.268 11.083 -2.868 1.00 82.62 229 TRP A CA 1
ATOM 1815 C C . TRP A 1 229 ? 10.415 12.159 -3.534 1.00 82.62 229 TRP A C 1
ATOM 1817 O O . TRP A 1 229 ? 9.477 11.857 -4.266 1.00 82.62 229 TRP A O 1
ATOM 1827 N N . ARG A 1 230 ? 10.749 13.425 -3.279 1.00 80.38 230 ARG A N 1
ATOM 1828 C CA . ARG A 1 230 ? 10.041 14.566 -3.850 1.00 80.38 230 ARG A CA 1
ATOM 1829 C C . ARG A 1 230 ? 10.117 14.544 -5.372 1.00 80.38 230 ARG A C 1
ATOM 1831 O O . ARG A 1 230 ? 9.092 14.662 -6.025 1.00 80.38 230 ARG A O 1
ATOM 1838 N N . GLU A 1 231 ? 11.310 14.379 -5.921 1.00 85.69 231 GLU A N 1
ATOM 1839 C CA . GLU A 1 231 ? 11.527 14.346 -7.363 1.00 85.69 231 GLU A CA 1
ATOM 1840 C C . GLU A 1 231 ? 10.700 13.252 -8.043 1.00 85.69 231 GLU A C 1
ATOM 1842 O O . GLU A 1 231 ? 9.983 13.555 -8.993 1.00 85.69 231 GLU A O 1
ATOM 1847 N N . ALA A 1 232 ? 10.692 12.032 -7.500 1.00 87.25 232 ALA A N 1
ATOM 1848 C CA . ALA A 1 232 ? 9.866 10.950 -8.028 1.00 87.25 232 ALA A CA 1
ATOM 1849 C C . ALA A 1 232 ? 8.364 11.278 -7.988 1.00 87.25 232 ALA A C 1
ATOM 1851 O O . ALA A 1 232 ? 7.652 11.038 -8.963 1.00 87.25 232 ALA A O 1
ATOM 1852 N N . VAL A 1 233 ? 7.878 11.871 -6.889 1.00 84.25 233 VAL A N 1
ATOM 1853 C CA . VAL A 1 233 ? 6.467 12.267 -6.760 1.00 84.25 233 VAL A CA 1
ATOM 1854 C C . VAL A 1 233 ? 6.101 13.369 -7.749 1.00 84.25 233 VAL A C 1
ATOM 1856 O O . VAL A 1 233 ? 5.104 13.228 -8.447 1.00 84.25 233 VAL A O 1
ATOM 1859 N N . TYR A 1 234 ? 6.883 14.449 -7.832 1.00 83.25 234 TYR A N 1
ATOM 1860 C CA . TYR A 1 234 ? 6.591 15.562 -8.742 1.00 83.25 234 TYR A CA 1
ATOM 1861 C C . TYR A 1 234 ? 6.654 15.125 -10.207 1.00 83.25 234 TYR A C 1
ATOM 1863 O O . TYR A 1 234 ? 5.766 15.485 -10.969 1.00 83.25 234 TYR A O 1
ATOM 1871 N N . ARG A 1 235 ? 7.639 14.302 -10.589 1.00 89.75 235 ARG A N 1
ATOM 1872 C CA . ARG A 1 235 ? 7.716 13.731 -11.943 1.00 89.75 235 ARG A CA 1
ATOM 1873 C C . ARG A 1 235 ? 6.506 12.856 -12.257 1.00 89.75 235 ARG A C 1
ATOM 1875 O O . ARG A 1 235 ? 5.888 13.026 -13.298 1.00 89.75 235 ARG A O 1
ATOM 1882 N N . SER A 1 236 ? 6.144 11.957 -11.341 1.00 90.19 236 SER A N 1
ATOM 1883 C CA . SER A 1 236 ? 4.985 11.072 -11.524 1.00 90.19 236 SER A CA 1
ATOM 1884 C C . SER A 1 236 ? 3.678 11.858 -11.627 1.00 90.19 236 SER A C 1
ATOM 1886 O O . SER A 1 236 ? 2.803 11.518 -12.415 1.00 90.19 236 SER A O 1
ATOM 1888 N N . ARG A 1 237 ? 3.548 12.928 -10.836 1.00 85.06 237 ARG A N 1
ATOM 1889 C CA . ARG A 1 237 ? 2.385 13.816 -10.851 1.00 85.06 237 ARG A CA 1
ATOM 1890 C C . ARG A 1 237 ? 2.288 14.628 -12.131 1.00 85.06 237 ARG A C 1
ATOM 1892 O O . ARG A 1 237 ? 1.230 14.601 -12.742 1.00 85.06 237 ARG A O 1
ATOM 1899 N N . GLY A 1 238 ? 3.386 15.251 -12.554 1.00 86.94 238 GLY A N 1
ATOM 1900 C CA . GLY A 1 238 ? 3.447 15.962 -13.830 1.00 86.94 238 GLY A CA 1
ATOM 1901 C C . GLY A 1 238 ? 3.063 15.053 -14.995 1.00 86.94 238 GLY A C 1
ATOM 1902 O O . GLY A 1 238 ? 2.205 15.418 -15.784 1.00 86.94 238 GLY A O 1
ATOM 1903 N N . LEU A 1 239 ? 3.580 13.820 -15.026 1.00 94.25 239 LEU A N 1
ATOM 1904 C CA . LEU A 1 239 ? 3.240 12.860 -16.078 1.00 94.25 239 LEU A CA 1
ATOM 1905 C C . LEU A 1 239 ? 1.743 12.495 -16.100 1.00 94.25 239 LEU A C 1
ATOM 1907 O O . LEU A 1 239 ? 1.152 12.398 -17.172 1.00 94.25 239 LEU A O 1
ATOM 1911 N N . LEU A 1 240 ? 1.118 12.302 -14.933 1.00 87.25 240 LEU A N 1
ATOM 1912 C CA . LEU A 1 240 ? -0.330 12.072 -14.840 1.00 87.25 240 LEU A CA 1
ATOM 1913 C C . LEU A 1 240 ? -1.126 13.301 -15.306 1.00 87.25 240 LEU A C 1
ATOM 1915 O O . LEU A 1 240 ? -2.087 13.155 -16.054 1.00 87.25 240 LEU A O 1
ATOM 1919 N N . GLU A 1 241 ? -0.730 14.505 -14.892 1.00 89.81 241 GLU A N 1
ATOM 1920 C CA . GLU A 1 241 ? -1.375 15.763 -15.292 1.00 89.81 241 GLU A CA 1
ATOM 1921 C C . GLU A 1 241 ? -1.275 16.011 -16.804 1.00 89.81 241 GLU A C 1
ATOM 1923 O O . GLU A 1 241 ? -2.277 16.361 -17.427 1.00 89.81 241 GLU A O 1
ATOM 1928 N N . GLU A 1 242 ? -0.111 15.754 -17.408 1.00 95.62 242 GLU A N 1
ATOM 1929 C CA . GLU A 1 242 ? 0.131 15.855 -18.857 1.00 95.62 242 GLU A CA 1
ATOM 1930 C C . GLU A 1 242 ? -0.822 14.976 -19.681 1.00 95.62 242 GLU A C 1
ATOM 1932 O O . GLU A 1 242 ? -1.166 15.330 -20.807 1.00 95.62 242 GLU A O 1
ATOM 1937 N N . HIS A 1 243 ? -1.295 13.867 -19.107 1.00 95.94 243 HIS A N 1
ATOM 1938 C CA . HIS A 1 243 ? -2.236 12.940 -19.741 1.00 95.94 243 HIS A CA 1
ATOM 1939 C C . HIS A 1 243 ? -3.692 13.147 -19.290 1.00 95.94 243 HIS A C 1
ATOM 1941 O O . HIS A 1 243 ? -4.541 12.297 -19.543 1.00 95.94 243 HIS A O 1
ATOM 1947 N N . GLY A 1 244 ? -4.006 14.251 -18.602 1.00 91.31 244 GLY A N 1
ATOM 1948 C CA . GLY A 1 244 ? -5.363 14.532 -18.114 1.00 91.31 244 GLY A CA 1
ATOM 1949 C C . GLY A 1 244 ? -5.804 13.659 -16.932 1.00 91.31 244 GLY A C 1
ATOM 1950 O O . GLY A 1 244 ? -6.978 13.645 -16.576 1.00 91.31 244 GLY A O 1
ATOM 1951 N N . LEU A 1 245 ? -4.870 12.957 -16.287 1.00 89.06 245 LEU A N 1
ATOM 1952 C CA . LEU A 1 245 ? -5.095 12.024 -15.180 1.00 89.06 245 LEU A CA 1
ATOM 1953 C C . LEU A 1 245 ? -4.710 12.623 -13.816 1.00 89.06 245 LEU A C 1
ATOM 1955 O O . LEU A 1 245 ? -4.374 11.883 -12.887 1.00 89.06 245 LEU A O 1
ATOM 1959 N N . GLY A 1 246 ? -4.768 13.953 -13.671 1.00 76.56 246 GLY A N 1
ATOM 1960 C CA . GLY A 1 246 ? -4.364 14.675 -12.454 1.00 76.56 246 GLY A CA 1
ATOM 1961 C C . GLY A 1 246 ? -5.081 14.218 -11.173 1.00 76.56 246 GLY A C 1
ATOM 1962 O O . GLY A 1 246 ? -4.470 14.185 -10.103 1.00 76.56 246 GLY A O 1
ATOM 1963 N N . ASP A 1 247 ? -6.331 13.762 -11.295 1.00 74.88 247 ASP A N 1
ATOM 1964 C CA . ASP A 1 247 ? -7.143 13.254 -10.178 1.00 74.88 247 ASP A CA 1
ATOM 1965 C C . ASP A 1 247 ? -6.788 11.818 -9.747 1.00 74.88 247 ASP A C 1
ATOM 1967 O O . ASP A 1 247 ? -7.252 11.340 -8.707 1.00 74.88 247 ASP A O 1
ATOM 1971 N N . THR A 1 248 ? -5.936 11.117 -10.504 1.00 79.06 248 THR A N 1
ATOM 1972 C CA . THR A 1 248 ? -5.483 9.761 -10.163 1.00 79.06 248 THR A CA 1
ATOM 1973 C C . THR A 1 248 ? -4.779 9.770 -8.812 1.00 79.06 248 THR A C 1
ATOM 1975 O O . THR A 1 248 ? -3.874 10.565 -8.554 1.00 79.06 248 THR A O 1
ATOM 1978 N N . MET A 1 249 ? -5.144 8.867 -7.908 1.00 79.81 249 MET A N 1
ATOM 1979 C CA . MET A 1 249 ? -4.479 8.785 -6.610 1.00 79.81 249 MET A CA 1
ATOM 1980 C C . MET A 1 249 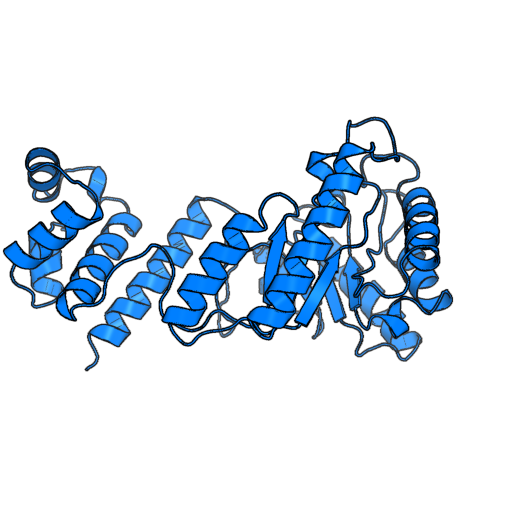? -3.057 8.220 -6.759 1.00 79.81 249 MET A C 1
ATOM 1982 O O . MET A 1 249 ? -2.847 7.225 -7.441 1.00 79.81 249 MET A O 1
ATOM 1986 N N . LEU A 1 250 ? -2.079 8.809 -6.071 1.00 78.06 250 LEU A N 1
ATOM 1987 C CA . LEU A 1 250 ? -0.697 8.331 -6.065 1.00 78.06 250 LEU A CA 1
ATOM 1988 C C . LEU A 1 250 ? -0.388 7.781 -4.682 1.00 78.06 250 LEU A C 1
ATOM 1990 O O . LEU A 1 250 ? -0.392 8.492 -3.679 1.00 78.06 250 LEU A O 1
ATOM 1994 N N . HIS A 1 251 ? -0.144 6.490 -4.610 1.00 80.19 251 HIS A N 1
ATOM 1995 C CA . HIS A 1 251 ? 0.185 5.811 -3.378 1.00 80.19 251 HIS A CA 1
ATOM 1996 C C . HIS A 1 251 ? 1.708 5.670 -3.255 1.00 80.19 251 HIS A C 1
ATOM 1998 O O . HIS A 1 251 ? 2.385 5.399 -4.232 1.00 80.19 251 HIS A O 1
ATOM 2004 N N . LEU A 1 252 ? 2.289 5.878 -2.081 1.00 77.38 252 LEU A N 1
ATOM 2005 C CA . LEU A 1 252 ? 3.728 5.834 -1.836 1.00 77.38 252 LEU A CA 1
ATOM 2006 C C . LEU A 1 252 ? 4.008 4.676 -0.890 1.00 77.38 252 LEU A C 1
ATOM 2008 O O . LEU A 1 252 ? 3.524 4.668 0.238 1.00 77.38 252 LEU A O 1
ATOM 2012 N N . PHE A 1 253 ? 4.803 3.697 -1.312 1.00 76.25 253 PHE A N 1
ATOM 2013 C CA . PHE A 1 253 ? 5.148 2.598 -0.417 1.00 76.25 253 PHE A CA 1
ATOM 2014 C C . PHE A 1 253 ? 6.381 2.915 0.425 1.00 76.25 253 PHE A C 1
ATOM 2016 O O . PHE A 1 253 ? 7.517 2.919 -0.052 1.00 76.25 253 PHE A O 1
ATOM 2023 N N . GLY A 1 254 ? 6.171 3.095 1.730 1.00 71.00 254 GLY A N 1
ATOM 2024 C CA . GLY A 1 254 ? 7.246 3.133 2.716 1.00 71.00 254 GLY A CA 1
ATOM 2025 C C . GLY A 1 254 ? 7.981 4.468 2.812 1.00 71.00 254 GLY A C 1
ATOM 2026 O O . GLY A 1 254 ? 9.122 4.474 3.280 1.00 71.00 254 GLY A O 1
ATOM 2027 N N . ALA A 1 255 ? 7.338 5.574 2.433 1.00 68.00 255 ALA A N 1
ATOM 2028 C CA . ALA A 1 255 ? 7.888 6.927 2.516 1.00 68.00 255 ALA A CA 1
ATOM 2029 C C . ALA A 1 255 ? 8.161 7.315 3.972 1.00 68.00 255 ALA A C 1
ATOM 2031 O O . ALA A 1 255 ? 7.214 7.353 4.747 1.00 68.00 255 ALA A O 1
ATOM 2032 N N . PRO A 1 256 ? 9.406 7.583 4.411 1.00 61.06 256 PRO A N 1
ATOM 2033 C CA . PRO A 1 256 ? 9.691 7.972 5.794 1.00 61.06 256 PRO A CA 1
ATOM 2034 C C . PRO A 1 256 ? 8.818 9.138 6.273 1.00 61.06 256 PRO A C 1
ATOM 2036 O O . PRO A 1 256 ? 8.401 9.982 5.483 1.00 61.06 256 PRO A O 1
ATOM 2039 N N . LEU A 1 257 ? 8.506 9.184 7.568 1.00 54.56 257 LEU A N 1
ATOM 2040 C CA . LEU A 1 257 ? 7.528 10.146 8.066 1.00 54.56 257 LEU A CA 1
ATOM 2041 C C . LEU A 1 257 ? 8.006 11.583 7.868 1.00 54.56 257 LEU A C 1
ATOM 2043 O O . LEU A 1 257 ? 7.266 12.450 7.416 1.00 54.56 257 LEU A O 1
ATOM 2047 N N . ASP A 1 258 ? 9.263 11.821 8.205 1.00 54.69 258 ASP A N 1
ATOM 2048 C CA . ASP A 1 258 ? 9.913 13.099 8.010 1.00 54.69 258 ASP A CA 1
ATOM 2049 C C . ASP A 1 258 ? 9.908 13.500 6.530 1.00 54.69 258 ASP A C 1
ATOM 2051 O O . ASP A 1 258 ? 9.783 14.683 6.234 1.00 54.69 258 ASP A O 1
ATOM 2055 N N . VAL A 1 259 ? 9.968 12.549 5.593 1.00 59.53 259 VAL A N 1
ATOM 2056 C CA . VAL A 1 259 ? 9.732 12.810 4.166 1.00 59.53 259 VAL A CA 1
ATOM 2057 C C . VAL A 1 259 ? 8.272 13.211 3.937 1.00 59.53 259 VAL A C 1
ATOM 2059 O O . VAL A 1 259 ? 8.040 14.268 3.365 1.00 59.53 259 VAL A O 1
ATOM 2062 N N . ALA A 1 260 ? 7.290 12.444 4.405 1.00 54.62 260 ALA A N 1
ATOM 2063 C CA . ALA A 1 260 ? 5.870 12.718 4.162 1.00 54.62 260 ALA A CA 1
ATOM 2064 C C . ALA A 1 260 ? 5.360 14.033 4.794 1.00 54.62 260 ALA A C 1
ATOM 2066 O O . ALA A 1 260 ? 4.493 14.684 4.223 1.00 54.62 260 ALA A O 1
ATOM 2067 N N . VAL A 1 261 ? 5.893 14.427 5.956 1.00 49.81 261 VAL A N 1
ATOM 2068 C CA . VAL A 1 261 ? 5.445 15.600 6.734 1.00 49.81 261 VAL A CA 1
ATOM 2069 C C . VAL A 1 261 ? 6.179 16.874 6.336 1.00 49.81 261 VAL A C 1
ATOM 2071 O O . VAL A 1 261 ? 5.572 17.939 6.280 1.00 49.81 261 VAL A O 1
ATOM 2074 N N . THR A 1 262 ? 7.487 16.794 6.066 1.00 47.69 262 THR A N 1
ATOM 2075 C CA . THR A 1 262 ? 8.269 17.995 5.708 1.00 47.69 262 THR A CA 1
ATOM 2076 C C . THR A 1 262 ? 8.236 18.305 4.217 1.00 47.69 262 THR A C 1
ATOM 2078 O O . THR A 1 262 ? 8.552 19.423 3.811 1.00 47.69 262 THR A O 1
ATOM 2081 N N . SER A 1 263 ? 7.833 17.341 3.388 1.00 51.81 263 SER A N 1
ATOM 2082 C CA . SER A 1 263 ? 7.650 17.571 1.961 1.00 51.81 263 SER A CA 1
ATOM 2083 C C . SER A 1 263 ? 6.247 18.116 1.725 1.00 51.81 263 SER A C 1
ATOM 2085 O O . SER A 1 263 ? 5.261 17.461 2.047 1.00 51.81 263 SER A O 1
ATOM 2087 N N . LYS A 1 264 ? 6.145 19.297 1.106 1.00 59.19 264 LYS A N 1
ATOM 2088 C CA . LYS A 1 264 ? 4.909 19.750 0.452 1.00 59.19 264 LYS A CA 1
ATOM 2089 C C . LYS A 1 264 ? 4.652 18.841 -0.755 1.00 59.19 264 LYS A C 1
ATOM 2091 O O . LYS A 1 264 ? 5.021 19.187 -1.878 1.00 59.19 264 LYS A O 1
ATOM 2096 N N . LEU A 1 265 ? 4.169 17.625 -0.507 1.00 59.47 265 LEU A N 1
ATOM 2097 C CA . LEU A 1 265 ? 3.798 16.700 -1.570 1.00 59.47 265 LEU A CA 1
ATOM 2098 C C . LEU A 1 265 ? 2.501 17.188 -2.230 1.00 59.47 265 LEU A C 1
ATOM 2100 O O . LEU A 1 265 ? 1.651 17.752 -1.536 1.00 59.47 265 LEU A O 1
ATOM 2104 N N . PRO A 1 266 ? 2.336 16.966 -3.542 1.00 54.00 266 PRO A N 1
ATOM 2105 C CA . PRO A 1 266 ? 1.088 17.255 -4.230 1.00 54.00 266 PRO A CA 1
ATOM 2106 C C . PRO A 1 266 ? -0.103 16.521 -3.585 1.00 54.00 266 PRO A C 1
ATOM 2108 O O . PRO A 1 266 ? 0.065 15.377 -3.129 1.00 54.00 266 PRO A O 1
ATOM 2111 N N . PRO A 1 267 ? -1.301 17.140 -3.557 1.00 52.16 267 PRO A N 1
ATOM 2112 C CA . PRO A 1 267 ? -2.536 16.496 -3.114 1.00 52.16 267 PRO A CA 1
ATOM 2113 C C . PRO A 1 267 ? -2.759 15.124 -3.768 1.00 52.16 267 PRO A C 1
ATOM 2115 O O . PRO A 1 267 ? -2.290 14.851 -4.869 1.00 52.16 267 PRO A O 1
ATOM 2118 N N . GLY A 1 268 ? -3.434 14.219 -3.056 1.00 50.97 268 GLY A N 1
ATOM 2119 C CA . GLY A 1 268 ? -3.683 12.861 -3.549 1.00 50.97 268 GLY A CA 1
ATOM 2120 C C . GLY A 1 268 ? -2.481 11.910 -3.463 1.00 50.97 268 GLY A C 1
ATOM 2121 O O . GLY A 1 268 ? -2.587 10.775 -3.926 1.00 50.97 268 GLY A O 1
ATOM 2122 N N . SER A 1 269 ? -1.347 12.343 -2.896 1.00 49.53 269 SER A N 1
ATOM 2123 C CA . SER A 1 269 ? -0.157 11.507 -2.673 1.00 49.53 269 SER A CA 1
ATOM 2124 C C . SER A 1 269 ? -0.126 10.962 -1.232 1.00 49.53 269 SER A C 1
ATOM 2126 O O . SER A 1 269 ? -0.043 11.742 -0.281 1.00 49.53 269 SER A O 1
ATOM 2128 N N . TRP A 1 270 ? -0.201 9.640 -1.032 1.00 54.78 270 TRP A N 1
ATOM 2129 C CA . TRP A 1 270 ? -0.402 9.024 0.297 1.00 54.78 270 TRP A CA 1
ATOM 2130 C C . TRP A 1 270 ? 0.594 7.905 0.594 1.00 54.78 270 TRP A C 1
ATOM 2132 O O . TRP A 1 270 ? 0.724 7.010 -0.220 1.00 54.78 270 TRP A O 1
ATOM 2142 N N . ASP A 1 271 ? 1.216 7.882 1.778 1.00 49.97 271 ASP A N 1
ATOM 2143 C CA . ASP A 1 271 ? 1.991 6.719 2.249 1.00 49.97 271 ASP A CA 1
ATOM 2144 C C . ASP A 1 271 ? 1.092 5.657 2.905 1.00 49.97 271 ASP A C 1
ATOM 2146 O O . ASP A 1 271 ? 0.206 6.001 3.693 1.00 49.97 271 ASP A O 1
ATOM 2150 N N . SER A 1 272 ? 1.351 4.375 2.634 1.00 42.62 272 SER A N 1
ATOM 2151 C CA . SER A 1 272 ? 0.838 3.252 3.431 1.00 42.62 272 SER A CA 1
ATOM 2152 C C . SER A 1 272 ? 1.904 2.793 4.409 1.00 42.62 272 SER A C 1
ATOM 2154 O O . SER A 1 272 ? 2.957 2.340 3.962 1.00 42.62 272 SER A O 1
ATOM 2156 N N . LYS A 1 273 ? 1.580 2.822 5.714 1.00 42.84 273 LYS A N 1
ATOM 2157 C CA . LYS A 1 273 ? 1.804 1.708 6.656 1.00 42.84 273 LYS A CA 1
ATOM 2158 C C . LYS A 1 273 ? 0.764 1.759 7.780 1.00 42.84 273 LYS A C 1
ATOM 2160 O O . LYS A 1 273 ? 0.779 2.665 8.603 1.00 42.84 273 LYS A O 1
ATOM 2165 N N . THR A 1 274 ? -0.139 0.784 7.763 1.00 38.34 274 THR A N 1
ATOM 2166 C CA . THR A 1 274 ? -0.881 0.175 8.881 1.00 38.34 274 THR A CA 1
ATOM 2167 C C . THR A 1 274 ? -0.791 0.933 10.229 1.00 38.34 274 THR A C 1
ATOM 2169 O O . THR A 1 274 ? 0.205 0.816 10.938 1.00 38.34 274 THR A O 1
ATOM 2172 N N . TRP A 1 275 ? -1.897 1.622 10.571 1.00 33.25 275 TRP A N 1
ATOM 2173 C CA . TRP A 1 275 ? -2.282 2.273 11.848 1.00 33.25 275 TRP A CA 1
ATOM 2174 C C . TRP A 1 275 ? -1.534 3.561 12.250 1.00 33.25 275 TRP A C 1
ATOM 2176 O O . TRP A 1 275 ? -0.408 3.455 12.721 1.00 33.25 275 TRP A O 1
ATOM 2186 N N . THR A 1 276 ? -2.165 4.758 12.159 1.00 33.56 276 THR A N 1
ATOM 2187 C CA . THR A 1 276 ? -1.977 5.935 13.085 1.00 33.56 276 THR A CA 1
ATOM 2188 C C . THR A 1 276 ? -2.655 7.260 12.638 1.00 33.56 276 THR A C 1
ATOM 2190 O O . THR A 1 276 ? -2.112 7.884 11.741 1.00 33.56 276 THR A O 1
ATOM 2193 N N . PHE A 1 277 ? -3.761 7.677 13.309 1.00 30.80 277 PHE A N 1
ATOM 2194 C CA . PHE A 1 277 ? -4.731 8.833 13.187 1.00 30.80 277 PHE A CA 1
ATOM 2195 C C . PHE A 1 277 ? -4.312 10.262 12.640 1.00 30.80 277 PHE A C 1
ATOM 2197 O O . PHE A 1 277 ? -3.122 10.523 12.480 1.00 30.80 277 PHE A O 1
ATOM 2204 N N . PRO A 1 278 ? -5.272 11.200 12.314 1.00 33.47 278 PRO A N 1
ATOM 2205 C CA . PRO A 1 278 ? -5.124 12.397 11.441 1.00 33.47 278 PRO A CA 1
ATOM 2206 C C . PRO A 1 278 ? -4.361 13.561 12.021 1.00 33.47 278 PRO A C 1
ATOM 2208 O O . PRO A 1 278 ? -4.244 13.694 13.228 1.00 33.47 278 PRO A O 1
ATOM 2211 N N . ARG A 1 279 ? -3.777 14.461 11.220 1.00 35.38 279 ARG A N 1
ATOM 2212 C CA . ARG A 1 279 ? -3.967 15.003 9.837 1.00 35.38 279 ARG A CA 1
ATOM 2213 C C . ARG A 1 279 ? -4.406 16.477 9.771 1.00 35.38 279 ARG A C 1
ATOM 2215 O O . ARG A 1 279 ? -4.671 16.932 8.672 1.00 35.38 279 ARG A O 1
ATOM 2222 N N . VAL A 1 280 ? -4.305 17.233 10.886 1.00 31.50 280 VAL A N 1
ATOM 2223 C CA . VAL A 1 280 ? -3.753 18.624 10.980 1.00 31.50 280 VAL A CA 1
ATOM 2224 C C . VAL A 1 280 ? -3.656 19.137 12.441 1.00 31.50 280 VAL A C 1
ATOM 2226 O O . VAL A 1 280 ? -4.430 18.664 13.269 1.00 31.50 280 VAL A O 1
ATOM 2229 N N . PRO A 1 281 ? -2.826 20.168 12.738 1.00 32.19 281 PRO A N 1
ATOM 2230 C CA . PRO A 1 281 ? -1.515 20.482 12.166 1.00 32.19 281 PRO A CA 1
ATOM 2231 C C . PRO A 1 281 ? -0.395 19.889 13.052 1.00 32.19 281 PRO A C 1
ATOM 2233 O O . PRO A 1 281 ? -0.547 19.800 14.261 1.00 32.19 281 PRO A O 1
ATOM 2236 N N . TYR A 1 282 ? 0.726 19.487 12.433 1.00 33.12 282 TYR A N 1
ATOM 2237 C CA . TYR A 1 282 ? 1.942 18.860 13.022 1.00 33.12 282 TYR A CA 1
ATOM 2238 C C . TYR A 1 282 ? 2.010 17.310 13.116 1.00 33.12 282 TYR A C 1
ATOM 2240 O O . TYR A 1 282 ? 2.766 16.768 13.908 1.00 33.12 282 TYR A O 1
ATOM 2248 N N . LEU A 1 283 ? 1.261 16.622 12.250 1.00 35.56 283 LEU A N 1
ATOM 2249 C CA . LEU A 1 283 ? 1.188 15.181 11.906 1.00 35.56 283 LEU A CA 1
ATOM 2250 C C . LEU A 1 283 ? 2.385 14.208 12.060 1.00 35.56 283 LEU A C 1
ATOM 2252 O O . LEU A 1 283 ? 3.487 14.548 11.644 1.00 35.56 283 LEU A O 1
ATOM 2256 N N . TRP A 1 284 ? 2.129 12.939 12.460 1.00 33.91 284 TRP A N 1
ATOM 2257 C CA . TRP A 1 284 ? 3.116 11.832 12.469 1.00 33.91 284 TRP A CA 1
ATOM 2258 C C . TRP A 1 284 ? 2.514 10.415 12.194 1.00 33.91 284 TRP A C 1
ATOM 2260 O O . TRP A 1 284 ? 1.392 10.136 12.597 1.00 33.91 284 TRP A O 1
ATOM 2270 N N . SER A 1 285 ? 3.280 9.511 11.550 1.00 36.91 285 SER A N 1
ATOM 2271 C CA . SER A 1 285 ? 3.016 8.069 11.301 1.00 36.91 285 SER A CA 1
ATOM 2272 C C . SER A 1 285 ? 4.080 7.204 11.990 1.00 36.91 285 SER A C 1
ATOM 2274 O O . SER A 1 285 ? 5.274 7.471 11.862 1.00 36.91 285 SER A O 1
ATOM 2276 N N . ALA A 1 286 ? 3.660 6.155 12.699 1.00 38.50 286 ALA A N 1
ATOM 2277 C CA . ALA A 1 286 ? 4.541 5.315 13.509 1.00 38.50 286 ALA A CA 1
ATOM 2278 C C . ALA A 1 286 ? 5.241 4.195 12.710 1.00 38.50 286 ALA A C 1
ATOM 2280 O O . ALA A 1 286 ? 4.636 3.163 12.401 1.00 38.50 286 ALA A O 1
ATOM 2281 N N . LYS A 1 287 ? 6.536 4.336 12.412 1.00 41.44 287 LYS A N 1
ATOM 2282 C CA . LYS A 1 287 ? 7.315 3.370 11.612 1.00 41.44 287 LYS A CA 1
ATOM 2283 C C . LYS A 1 287 ? 8.145 2.400 12.457 1.00 41.44 287 LYS A C 1
ATOM 2285 O O . LYS A 1 287 ? 8.510 1.343 11.945 1.00 41.44 287 LYS A O 1
ATOM 2290 N N . GLY A 1 288 ? 8.383 2.699 13.736 1.00 40.38 288 GLY A N 1
ATOM 2291 C CA . GLY A 1 288 ? 9.028 1.805 14.713 1.00 40.38 288 GLY A CA 1
ATOM 2292 C C . GLY A 1 288 ? 8.232 1.612 16.012 1.00 40.38 288 GLY A C 1
ATOM 2293 O O . GLY A 1 288 ? 7.291 2.352 16.289 1.00 40.38 288 GLY A O 1
ATOM 2294 N N . ALA A 1 289 ? 8.619 0.628 16.836 1.00 39.66 289 ALA A N 1
ATOM 2295 C CA . ALA A 1 289 ? 7.967 0.344 18.125 1.00 39.66 289 ALA A CA 1
ATOM 2296 C C . ALA A 1 289 ? 7.929 1.573 19.054 1.00 39.66 289 ALA A C 1
ATOM 2298 O O . ALA A 1 289 ? 6.902 1.856 19.662 1.00 39.66 289 ALA A O 1
ATOM 2299 N N . THR A 1 290 ? 9.013 2.350 19.088 1.00 44.00 290 THR A N 1
ATOM 2300 C CA . THR A 1 290 ? 9.110 3.596 19.861 1.00 44.00 290 THR A CA 1
ATOM 2301 C C . THR A 1 290 ? 8.097 4.642 19.404 1.00 44.00 290 THR A C 1
ATOM 2303 O O . THR A 1 290 ? 7.402 5.224 20.226 1.00 44.00 290 THR A O 1
ATOM 2306 N N . GLU A 1 291 ? 7.957 4.856 18.096 1.00 43.81 291 GLU A N 1
ATOM 2307 C CA . GLU A 1 291 ? 6.995 5.821 17.550 1.00 43.81 291 GLU A CA 1
ATOM 2308 C C . GLU A 1 291 ? 5.556 5.347 17.776 1.00 43.81 291 GLU A C 1
ATOM 2310 O O . GLU A 1 291 ? 4.685 6.145 18.105 1.00 43.81 291 GLU A O 1
ATOM 2315 N N . ARG A 1 292 ? 5.303 4.034 17.679 1.00 46.88 292 ARG A N 1
ATOM 2316 C CA . ARG A 1 292 ? 3.982 3.453 17.972 1.00 46.88 292 ARG A CA 1
ATOM 2317 C C . ARG A 1 292 ? 3.585 3.714 19.417 1.00 46.88 292 ARG A C 1
ATOM 2319 O O . ARG A 1 292 ? 2.444 4.086 19.658 1.00 46.88 292 ARG A O 1
ATOM 2326 N N . LEU A 1 293 ? 4.529 3.579 20.348 1.00 47.56 293 LEU A N 1
ATOM 2327 C CA . LEU A 1 293 ? 4.323 3.907 21.758 1.00 47.56 293 LEU A CA 1
ATOM 2328 C C . LEU A 1 293 ? 4.052 5.402 21.961 1.00 47.56 293 LEU A C 1
ATOM 2330 O O . LEU A 1 293 ? 3.105 5.733 22.663 1.00 47.56 293 LEU A O 1
ATOM 2334 N N . VAL A 1 294 ? 4.795 6.294 21.296 1.00 47.94 294 VAL A N 1
ATOM 2335 C CA . VAL A 1 294 ? 4.557 7.751 21.357 1.00 47.94 294 VAL A CA 1
ATOM 2336 C C . VAL A 1 294 ? 3.147 8.116 20.910 1.00 47.94 294 VAL A C 1
ATOM 2338 O O . VAL A 1 294 ? 2.434 8.797 21.643 1.00 47.94 294 VAL A O 1
ATOM 2341 N N . PHE A 1 295 ? 2.715 7.651 19.737 1.00 47.84 295 PHE A N 1
ATOM 2342 C CA . PHE A 1 295 ? 1.394 8.009 19.210 1.00 47.84 295 PHE A CA 1
ATOM 2343 C C . PHE A 1 295 ? 0.258 7.336 19.950 1.00 47.84 295 PHE A C 1
ATOM 2345 O O . PHE A 1 295 ? -0.788 7.950 20.141 1.00 47.84 295 PHE A O 1
ATOM 2352 N N . PHE A 1 296 ? 0.468 6.102 20.404 1.00 49.22 296 PHE A N 1
ATOM 2353 C CA . PHE A 1 296 ? -0.485 5.446 21.280 1.00 49.22 296 PHE A CA 1
ATOM 2354 C C . PHE A 1 296 ? -0.645 6.226 22.585 1.00 49.22 296 PHE A C 1
ATOM 2356 O O . PHE A 1 296 ? -1.764 6.510 22.989 1.00 49.22 296 PHE A O 1
ATOM 2363 N N . THR A 1 297 ? 0.448 6.671 23.198 1.00 49.78 297 THR A N 1
ATOM 2364 C CA . THR A 1 297 ? 0.410 7.504 24.403 1.00 49.78 297 THR A CA 1
ATOM 2365 C C . THR A 1 297 ? -0.265 8.850 24.169 1.00 49.78 297 THR A C 1
ATOM 2367 O O . THR A 1 297 ? -1.157 9.184 24.938 1.00 49.78 297 THR A O 1
ATOM 2370 N N . ALA A 1 298 ? 0.058 9.570 23.094 1.00 48.00 298 ALA A N 1
ATOM 2371 C CA . ALA A 1 298 ? -0.609 10.832 22.767 1.00 48.00 298 ALA A CA 1
ATOM 2372 C C . ALA A 1 298 ? -2.121 10.646 22.523 1.00 48.00 298 ALA A C 1
ATOM 2374 O O . ALA A 1 298 ? -2.939 11.463 22.943 1.00 48.00 298 ALA A O 1
ATOM 2375 N N . PHE A 1 299 ? -2.515 9.538 21.886 1.00 48.03 299 PHE A N 1
ATOM 2376 C CA . PHE A 1 299 ? -3.920 9.159 21.742 1.00 48.03 299 PHE A CA 1
ATOM 2377 C C . PHE A 1 299 ? -4.587 8.921 23.104 1.00 48.03 299 PHE A C 1
ATOM 2379 O O . PHE A 1 299 ? -5.678 9.432 23.354 1.00 48.03 299 PHE A O 1
ATOM 2386 N N . LEU A 1 300 ? -3.933 8.172 23.993 1.00 50.84 300 LEU A N 1
ATOM 2387 C CA . LEU A 1 300 ? -4.437 7.898 25.337 1.00 50.84 300 LEU A CA 1
ATOM 2388 C C . LEU A 1 300 ? -4.549 9.174 26.179 1.00 50.84 300 LEU A C 1
ATOM 2390 O O . LEU A 1 300 ? -5.547 9.350 26.871 1.00 50.84 300 LEU A O 1
ATOM 2394 N N . GLU A 1 301 ? -3.583 10.087 26.083 1.00 50.41 301 GLU A N 1
ATOM 2395 C CA . GLU A 1 301 ? -3.638 11.408 26.720 1.00 50.41 301 GLU A CA 1
ATOM 2396 C C . GLU A 1 301 ? -4.835 12.212 26.213 1.00 50.41 301 GLU A C 1
ATOM 2398 O O . GLU A 1 301 ? -5.638 12.691 27.014 1.00 50.41 301 GLU A O 1
ATOM 2403 N N . ARG A 1 302 ? -5.033 12.267 24.891 1.00 46.44 302 ARG A N 1
ATOM 2404 C CA . ARG A 1 302 ? -6.181 12.959 24.298 1.00 46.44 302 ARG A CA 1
ATOM 2405 C C . ARG A 1 302 ? -7.516 12.341 24.709 1.00 46.44 302 ARG A C 1
ATOM 2407 O O . ARG A 1 302 ? -8.482 13.064 24.937 1.00 46.44 302 ARG A O 1
ATOM 2414 N N . MET A 1 303 ? -7.589 11.016 24.818 1.00 50.81 303 MET A N 1
ATOM 2415 C CA . MET A 1 303 ? -8.780 10.353 25.345 1.00 50.81 303 MET A CA 1
ATOM 2416 C C . MET A 1 303 ? -9.053 10.739 26.794 1.00 50.81 303 MET A C 1
ATOM 2418 O O . MET A 1 303 ? -10.196 11.022 27.131 1.00 50.81 303 MET A O 1
ATOM 2422 N N . VAL A 1 304 ? -8.026 10.769 27.646 1.00 52.84 304 VAL A N 1
ATOM 2423 C CA . VAL A 1 304 ? -8.172 11.184 29.048 1.00 52.84 304 VAL A CA 1
ATOM 2424 C C . VAL A 1 304 ? -8.699 12.612 29.129 1.00 52.84 304 VAL A C 1
ATOM 2426 O O . VAL A 1 304 ? -9.653 12.845 29.860 1.00 52.84 304 VAL A O 1
ATOM 2429 N N . GLU A 1 305 ? -8.149 13.543 28.348 1.00 50.75 305 GLU A N 1
ATOM 2430 C CA . GLU A 1 305 ? -8.650 14.923 28.283 1.00 50.75 305 GLU A CA 1
ATOM 2431 C C . GLU A 1 305 ? -10.140 14.974 27.931 1.00 50.75 305 GLU A C 1
ATOM 2433 O O . GLU A 1 305 ? -10.925 15.600 28.639 1.00 50.75 305 GLU A O 1
ATOM 2438 N N . LEU A 1 306 ? -10.552 14.284 26.864 1.00 46.50 306 LEU A N 1
ATOM 2439 C CA . LEU A 1 306 ? -11.949 14.254 26.419 1.00 46.50 306 LEU A CA 1
ATOM 2440 C C . LEU A 1 306 ? -12.879 13.596 27.448 1.00 46.50 306 LEU A C 1
ATOM 2442 O O . LEU A 1 306 ? -14.014 14.030 27.627 1.00 46.50 306 LEU A O 1
ATOM 2446 N N . LEU A 1 307 ? -12.394 12.569 28.146 1.00 51.00 307 LEU A N 1
ATOM 2447 C CA . LEU A 1 307 ? -13.108 11.872 29.217 1.00 51.00 307 LEU A CA 1
ATOM 2448 C C . LEU A 1 307 ? -12.986 12.572 30.581 1.00 51.00 307 LEU A C 1
ATOM 2450 O O . LEU A 1 307 ? -13.466 12.040 31.577 1.00 51.00 307 LEU A O 1
ATOM 2454 N N . MET A 1 308 ? -12.341 13.730 30.666 1.00 54.38 308 MET A N 1
ATOM 2455 C CA . MET A 1 308 ? -12.260 14.533 31.891 1.00 54.38 308 MET A CA 1
ATOM 2456 C C . MET A 1 308 ? -12.810 15.949 31.721 1.00 54.38 308 MET A C 1
ATOM 2458 O O . MET A 1 308 ? -13.098 16.604 32.716 1.00 54.38 308 MET A O 1
ATOM 2462 N N . ALA A 1 309 ? -12.965 16.423 30.485 1.00 51.81 309 ALA A N 1
ATOM 2463 C CA . ALA A 1 309 ? -13.490 17.749 30.160 1.00 51.81 309 ALA A CA 1
ATOM 2464 C C . ALA A 1 309 ? -15.024 17.881 30.283 1.00 51.81 309 ALA A C 1
ATOM 2466 O O . ALA A 1 309 ? -15.567 18.937 29.966 1.00 51.81 309 ALA A O 1
ATOM 2467 N N . GLY A 1 310 ? -15.722 16.837 30.734 1.00 46.16 310 GLY A N 1
ATOM 2468 C CA . GLY A 1 310 ? -17.145 16.855 31.087 1.00 46.16 310 GLY A CA 1
ATOM 2469 C C . GLY A 1 310 ? -17.389 16.004 32.314 1.00 46.16 310 GLY A C 1
ATOM 2470 O O . GLY A 1 310 ? -18.369 16.288 33.027 1.00 46.16 310 GLY A O 1
#

Radius of gyration: 23.02 Å; Cα contacts (8 Å, |Δi|>4): 439; chains: 1; bounding box: 39×42×68 Å

Foldseek 3Di:
DQALVVLCVVLVHDSVLLVVLCCVPVVQDPVNNVLRRDPPRPCPPPLLSRLVSNLSSLCVVVVHDDDPAALDADDAEFEDELVCLVVVVVNLVVNVVSVYAHQEYEYELPLVVQDPLADQDGDPVSVVSLVVSQVSVVVVCVVRVHHYEYEQDFGALSDPPRLVSRVVSVVVCCVVPVPGLYAAEQEAYPVGASLVSLVVCVVVCNQVSNLEYEYPPCCVNCPQPLVSVQVSQVSSQVSCVVSVSNSRAYEYEPHAFCSVQVDPGDPNYYYDDGDDDDDDDPDDDDPDPVSVSVRVSVSSVVSSCVSRVD

pLDDT: mean 72.18, std 20.32, range [27.48, 98.06]

Sequence (310 aa):
MASLRSVARELGLPYSRVYRSIEQLLGARPGHIAAMNHSYSSVIHGGYVWAIIKAIAALHSRNLEYYTLPPVPLWPWLLTHIRAVDALERLLHSMRELGARPSSVILDVGIMDWFNGKTAEYGDGFWDALWEAVDRIRLLARRHGFSWRVVMPDVPATVPDNVPLTMKLQERLLAEHPELPWMPVAQASRDVDHSKHLAWLIEAGVAEKYGVVALGSLKVLAGRQKRAWREAVYRSRGLLEEHGLGDTMLHLFGAPLDVAVTSKLPPGSWDSKTWTFPRVPYLWSAKGATERLVFFTAFLERMVELLMAG

Organism: NCBI:txid1273541

Nearest PDB structures (foldseek):
  3qm3-assembly2_C  TM=4.775E-01  e=1.804E-01  Campylobacter jejuni
  5ljf-assembly2_B  TM=3.623E-01  e=6.344E-02  uncultured bacterium
  3qm3-assembly4_G  TM=4.498E-01  e=9.923E-01  Campylobacter jejuni
  7toj-assembly1_A  TM=3.906E-01  e=3.924E+00  Chryseobacterium sp. YR480

Solvent-accessible surface area (backbone atoms only — not comparable to full-atom values): 17426 Å² total; per-residue (Å²): 127,75,24,56,63,47,50,14,59,75,71,74,42,61,50,72,55,42,50,48,45,45,30,71,73,68,66,45,50,72,69,57,53,53,45,47,59,42,78,80,41,74,82,54,74,43,72,50,52,49,27,49,53,48,29,51,35,54,35,53,74,70,76,40,85,86,62,102,66,82,88,67,70,58,59,49,69,44,54,41,44,43,92,36,52,69,59,49,51,54,50,53,50,56,33,45,79,66,76,24,59,42,54,28,37,36,37,37,66,54,60,75,85,67,52,80,88,80,61,87,73,75,56,69,72,54,54,53,43,47,52,53,32,50,55,51,50,54,51,47,25,69,75,65,66,32,46,64,33,36,44,41,74,62,41,57,56,88,44,85,66,19,47,67,54,20,50,56,49,41,53,50,46,51,72,76,48,65,84,56,51,47,31,45,58,24,32,29,50,98,90,37,61,40,57,63,42,40,49,50,35,48,75,69,45,47,35,70,75,54,42,26,38,27,40,39,44,44,42,76,75,33,53,84,44,51,67,53,52,49,52,55,50,54,51,46,46,50,57,30,42,76,71,74,41,62,84,39,30,36,35,32,48,58,61,47,49,70,44,65,64,73,42,91,67,65,87,62,60,41,68,60,70,62,72,64,81,87,80,75,88,90,61,73,61,46,87,46,72,68,43,42,45,51,54,52,24,54,51,32,45,54,50,37,49,67,75,63,77,114

Secondary structure (DSSP, 8-state):
---HHHHHHHTT--HHHHHHHHHHHH---HHHHHHTTSTT-TTT-SHHHHHHHHHHHHHHHTT----SS-SS---SEEEEEGGGHHHHHHHHHHHHHTT---SEEEEE--GGGT--SS-SPPPHHHHHHHHHHHHHHHHHHHHHT-EEEEEPP---TTSTTHHHHHHHHHHHHHHH-TTS-EE-EE---SSS-HHHHHHHHHHTTHHHHHSEEEE-SHHHHTTT-HHHHHHHHHHHHHHHHHTT-TTSEEEEES--HHHHHHS-PPTTEEEE-S-----SSS-----SHHHHHHHHHHHHHHHHHHTT--

Mean predicted aligned error: 13.97 Å